Protein 3GPV (pdb70)

InterPro domains:
  IPR000551 MerR-type HTH domain [PF13411] (22-88)
  IPR000551 MerR-type HTH domain [PS50937] (21-90)
  IPR000551 MerR-type HTH domain [SM00422] (22-91)
  IPR009061 Putative DNA-binding domain superfamily [SSF46955] (22-136)
  IPR047057 MerR transcriptional regulator [PTHR30204] (19-134)

Sequence (219 aa):
YYTIGQVAKQHLTISQIRYYDKQGLFPFLQRNEKGDRIFNEEALKYLEILCLKNTGPIQKIKQFIDWSEGDSTILHRLKLKQQEANVLQLIQDTEKNLKKIQQKIAKYYYTIGQVAKQHLTISQIRYYDKQGLFPFLQRNEKGDRIFNEEALKYLEILCLKNTGPIQKIKQFIDWSEGDSTILHRLKLKQQEANVLQLIQDTEKNLKKIQQKIAKYEDE

CATH classification: 1.10.1660.10

Organism: Bacillus thuringiensis subsp. konkukian (strain 97-27) (NCBI:txid281309)

Secondary structure (DSSP, 8-state):
-B-HHHHH-----HHHHHHHHHTT--TT-EE-TT--EEB-HHHHHHH--HHHHTT--HHHHHHHHHH---GGGHHHHHH--HHHHHHHHHHHHHHHHHHHHHHHHHH-/-EEHHHHH-----HHHHHHHHHTT--TT-EE-SSS-EEE-HHHHHHH--HHHHTT--HHHHHHHHHH---GGGHHHHHH--HHHHHHHHHHHHHHHHHHHHHHHHHHHT--

Structure (mmCIF, N/CA/C/O backbone):
data_3GPV
#
_entry.id   3GPV
#
_cell.length_a   38.091
_cell.length_b   39.175
_cell.length_c   52.283
_cell.angle_alpha   85.64
_cell.angle_beta   85.13
_cell.angle_gamma   78.73
#
_symmetry.space_group_name_H-M   'P 1'
#
loop_
_entity.id
_entity.type
_entity.pdbx_description
1 polymer 'Transcriptional regulator, MerR family'
2 water water
#
loop_
_atom_site.group_PDB
_atom_site.id
_atom_site.type_symbol
_atom_site.label_atom_id
_atom_site.label_alt_id
_atom_site.label_comp_id
_atom_site.label_asym_id
_atom_site.label_entity_id
_atom_site.label_seq_id
_atom_site.pdbx_PDB_ins_code
_atom_site.Cartn_x
_atom_site.Cartn_y
_atom_site.Cartn_z
_atom_site.occupancy
_atom_site.B_iso_or_equiv
_atom_site.auth_seq_id
_atom_site.auth_comp_id
_atom_site.auth_asym_id
_atom_site.auth_atom_id
_atom_site.pdbx_PDB_model_num
ATOM 9 N N . TYR A 1 16 ? 21.513 5.712 37.678 1.00 39.46 21 TYR A N 1
ATOM 10 C CA . TYR A 1 16 ? 21.741 5.471 39.087 1.00 43.17 21 TYR A CA 1
ATOM 11 C C . TYR A 1 16 ? 22.062 6.811 39.725 1.00 43.71 21 TYR A C 1
ATOM 12 O O . TYR A 1 16 ? 23.129 7.383 39.490 1.00 43.57 21 TYR A O 1
ATOM 21 N N . TYR A 1 17 ? 21.116 7.309 40.517 1.00 39.28 22 TYR A N 1
ATOM 22 C CA . TYR A 1 17 ? 21.243 8.596 41.188 1.00 35.53 22 TYR A CA 1
ATOM 23 C C . TYR A 1 17 ? 21.977 8.564 42.528 1.00 32.51 22 TYR A C 1
ATOM 24 O O . TYR A 1 17 ? 21.862 7.620 43.310 1.00 27.61 22 TYR A O 1
ATOM 33 N N . THR A 1 18 ? 22.729 9.627 42.773 1.00 31.48 23 THR A N 1
ATOM 34 C CA . THR A 1 18 ? 23.520 9.769 43.985 1.00 32.88 23 THR A CA 1
ATOM 35 C C . THR A 1 18 ? 22.697 10.332 45.142 1.00 33.51 23 THR A C 1
ATOM 36 O O . THR A 1 18 ? 21.613 10.889 44.953 1.00 31.21 23 THR A O 1
ATOM 40 N N . ILE A 1 19 ? 23.227 10.184 46.346 1.00 34.26 24 ILE A N 1
ATOM 41 C CA . ILE A 1 19 ? 22.550 10.695 47.533 1.00 34.24 24 ILE A CA 1
ATOM 42 C C . ILE A 1 19 ? 22.333 12.200 47.392 1.00 34.15 24 ILE A C 1
ATOM 43 O O . ILE A 1 19 ? 21.311 12.731 47.816 1.00 32.97 24 ILE A O 1
ATOM 48 N N . GLY A 1 20 ? 23.291 12.874 46.763 1.00 32.32 25 GLY A N 1
ATOM 49 C CA . GLY A 1 20 ? 23.189 14.309 46.571 1.00 32.72 25 GLY A CA 1
ATOM 50 C C . GLY A 1 20 ? 22.063 14.694 45.629 1.00 32.65 25 GLY A C 1
ATOM 51 O O . GLY A 1 20 ? 21.400 15.702 45.827 1.00 29.31 25 GLY A O 1
ATOM 52 N N . GLN A 1 21 ? 21.846 13.894 44.592 1.00 32.75 26 GLN A N 1
ATOM 53 C CA . GLN A 1 21 ? 20.773 14.178 43.644 1.00 34.27 26 GLN A CA 1
ATOM 54 C C . GLN A 1 21 ? 19.426 13.861 44.286 1.00 34.19 26 GLN A C 1
ATOM 55 O O . GLN A 1 21 ? 18.449 14.596 44.119 1.00 32.17 26 GLN A O 1
ATOM 61 N N . VAL A 1 22 ? 19.385 12.752 45.013 1.00 33.77 27 VAL A N 1
ATOM 62 C CA . VAL A 1 22 ? 18.170 12.343 45.694 1.00 34.40 27 VAL A CA 1
ATOM 63 C C . VAL A 1 22 ? 17.757 13.396 46.713 1.00 35.13 27 VAL A C 1
ATOM 64 O O . VAL A 1 22 ? 16.574 13.715 46.832 1.00 33.68 27 VAL A O 1
ATOM 68 N N . ALA A 1 23 ? 18.742 13.935 47.434 1.00 34.20 28 ALA A N 1
ATOM 69 C CA . ALA A 1 23 ? 18.501 14.961 48.449 1.00 35.64 28 ALA A CA 1
ATOM 70 C C . ALA A 1 23 ? 17.897 16.199 47.801 1.00 35.98 28 ALA A C 1
ATOM 71 O O . ALA A 1 23 ? 16.999 16.825 48.352 1.00 34.00 28 ALA A O 1
ATOM 73 N N . LYS A 1 24 ? 18.396 16.525 46.612 1.00 37.13 29 LYS A N 1
ATOM 74 C CA . LYS A 1 24 ? 17.919 17.685 45.857 1.00 38.82 29 LYS A CA 1
ATOM 75 C C . LYS A 1 24 ? 16.489 17.460 45.439 1.00 35.86 29 LYS A C 1
ATOM 76 O O . LYS A 1 24 ? 15.630 18.336 45.562 1.00 38.20 29 LYS A O 1
ATOM 90 N N . GLN A 1 26 ? 14.259 15.617 46.776 1.00 33.20 31 GLN A N 1
ATOM 91 C CA . GLN A 1 26 ? 13.365 15.615 47.921 1.00 35.27 31 GLN A CA 1
ATOM 92 C C . GLN A 1 26 ? 13.389 16.806 48.828 1.00 37.08 31 GLN A C 1
ATOM 93 O O . GLN A 1 26 ? 12.783 16.782 49.894 1.00 36.51 31 GLN A O 1
ATOM 99 N N . HIS A 1 27 ? 14.117 17.829 48.435 1.00 37.27 32 HIS A N 1
ATOM 100 C CA . HIS A 1 27 ? 14.216 19.001 49.268 1.00 39.47 32 HIS A CA 1
ATOM 101 C C . HIS A 1 27 ? 14.720 18.587 50.654 1.00 37.76 32 HIS A C 1
ATOM 102 O O . HIS A 1 27 ? 14.241 19.089 51.675 1.00 36.11 32 HIS A O 1
ATOM 109 N N . LEU A 1 28 ? 15.666 17.648 50.687 1.00 34.55 33 LEU A N 1
ATOM 110 C CA . LEU A 1 28 ? 16.250 17.184 51.942 1.00 33.23 33 LEU A CA 1
ATOM 111 C C . LEU A 1 28 ? 17.740 17.413 51.844 1.00 30.85 33 LEU A C 1
ATOM 112 O O . LEU A 1 28 ? 18.258 17.639 50.754 1.00 27.24 33 LEU A O 1
ATOM 117 N N . THR A 1 29 ? 18.434 17.359 52.971 1.00 25.86 34 THR A N 1
ATOM 118 C CA . THR A 1 29 ? 19.877 17.558 52.935 1.00 27.68 34 THR A CA 1
ATOM 119 C C . THR A 1 29 ? 20.575 16.212 52.765 1.00 25.95 34 THR A C 1
ATOM 120 O O . THR A 1 29 ? 19.991 15.150 53.032 1.00 22.04 34 THR A O 1
ATOM 124 N N . ILE A 1 30 ? 21.819 16.258 52.301 1.00 26.11 35 ILE A N 1
ATOM 125 C CA . ILE A 1 30 ? 22.618 15.047 52.145 1.00 26.00 35 ILE A CA 1
ATOM 126 C C . ILE A 1 30 ? 22.732 14.390 53.531 1.00 24.42 35 ILE A C 1
ATOM 127 O O . ILE A 1 30 ? 22.715 13.174 53.656 1.00 20.58 35 ILE A O 1
ATOM 132 N N . SER A 1 31 ? 22.849 15.207 54.570 1.00 22.46 36 SER A N 1
ATOM 133 C CA . SER A 1 31 ? 22.944 14.671 55.923 1.00 26.17 36 SER A CA 1
ATOM 134 C C . SER A 1 31 ? 21.723 13.829 56.298 1.00 23.96 36 SER A C 1
ATOM 135 O O . SER A 1 31 ? 21.861 12.765 56.880 1.00 18.13 36 SER A O 1
ATOM 138 N N . GLN A 1 32 ? 20.530 14.307 55.962 1.00 23.01 37 GLN A N 1
ATOM 139 C CA . GLN A 1 32 ? 19.319 13.562 56.293 1.00 25.49 37 GLN A CA 1
ATOM 140 C C . GLN A 1 32 ? 19.279 12.215 55.581 1.00 23.85 37 GLN A C 1
ATOM 141 O O . GLN A 1 32 ? 18.986 11.179 56.186 1.00 17.65 37 GLN A O 1
ATOM 147 N N . ILE A 1 33 ? 19.571 12.219 54.289 1.00 21.47 38 ILE A N 1
ATOM 148 C CA . ILE A 1 33 ? 19.547 10.975 53.537 1.00 22.07 38 ILE A CA 1
ATOM 149 C C . ILE A 1 33 ? 20.576 9.991 54.108 1.00 23.91 38 ILE A C 1
ATOM 150 O O . ILE A 1 33 ? 20.305 8.789 54.257 1.00 21.52 38 ILE A O 1
ATOM 155 N N . ARG A 1 34 ? 21.761 10.502 54.431 1.00 19.78 39 ARG A N 1
ATOM 156 C CA . ARG A 1 34 ? 22.797 9.654 54.994 1.00 21.41 39 ARG A CA 1
ATOM 157 C C . ARG A 1 34 ? 22.370 9.101 56.346 1.00 24.49 39 ARG A C 1
ATOM 158 O O . ARG A 1 34 ? 22.738 7.989 56.709 1.00 20.63 39 ARG A O 1
ATOM 166 N N . TYR A 1 35 ? 21.585 9.875 57.081 1.00 22.10 40 TYR A N 1
ATOM 167 C CA . TYR A 1 35 ? 21.128 9.428 58.384 1.00 26.35 40 TYR A CA 1
ATOM 168 C C . TYR A 1 35 ? 20.160 8.262 58.219 1.00 25.29 40 TYR A C 1
ATOM 169 O O . TYR A 1 35 ? 20.216 7.294 58.963 1.00 24.20 40 TYR A O 1
ATOM 178 N N . TYR A 1 36 ? 19.271 8.361 57.238 1.00 26.34 41 TYR A N 1
ATOM 179 C CA . TYR A 1 36 ? 18.309 7.291 56.969 1.00 28.71 41 TYR A CA 1
ATOM 180 C C . TYR A 1 36 ? 19.080 6.057 56.532 1.00 28.99 41 TYR A C 1
ATOM 181 O O . TYR A 1 36 ? 18.741 4.932 56.897 1.00 25.14 41 TYR A O 1
ATOM 190 N N . ASP A 1 37 ? 20.121 6.276 55.737 1.00 26.41 42 ASP A N 1
ATOM 191 C CA . ASP A 1 37 ? 20.945 5.172 55.275 1.00 29.55 42 ASP A CA 1
ATOM 192 C C . ASP A 1 37 ? 21.524 4.519 56.528 1.00 31.76 42 ASP A C 1
ATOM 193 O O . ASP A 1 37 ? 21.463 3.307 56.697 1.00 30.35 42 ASP A O 1
ATOM 198 N N . LYS A 1 38 ? 22.054 5.352 57.417 1.00 32.96 43 LYS A N 1
ATOM 199 C CA . LYS A 1 38 ? 22.641 4.893 58.670 1.00 36.54 43 LYS A CA 1
ATOM 200 C C . LYS A 1 38 ? 21.636 4.080 59.484 1.00 36.81 43 LYS A C 1
ATOM 201 O O . LYS A 1 38 ? 22.015 3.113 60.143 1.00 37.37 43 LYS A O 1
ATOM 207 N N . GLN A 1 39 ? 20.363 4.471 59.446 1.00 35.43 44 GLN A N 1
ATOM 208 C CA . GLN A 1 39 ? 19.317 3.746 60.182 1.00 37.65 44 GLN A CA 1
ATOM 209 C C . GLN A 1 39 ? 18.978 2.383 59.569 1.00 36.64 44 GLN A C 1
ATOM 210 O O . GLN A 1 39 ? 18.192 1.618 60.129 1.00 37.76 44 GLN A O 1
ATOM 216 N N . GLY A 1 40 ? 19.548 2.086 58.410 1.00 35.49 45 GLY A N 1
ATOM 217 C CA . GLY A 1 40 ? 19.294 0.799 57.789 1.00 35.16 45 GLY A CA 1
ATOM 218 C C . GLY A 1 40 ? 18.052 0.768 56.924 1.00 35.90 45 GLY A C 1
ATOM 219 O O . GLY A 1 40 ? 17.519 -0.301 56.618 1.00 34.58 45 GLY A O 1
ATOM 220 N N . LEU A 1 41 ? 17.597 1.943 56.507 1.00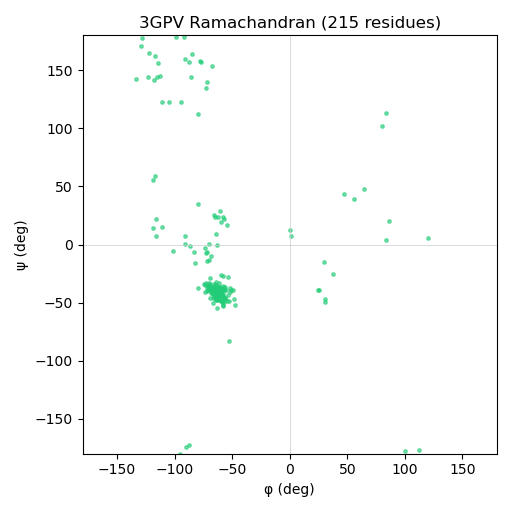 33.83 46 LEU A N 1
ATOM 221 C CA . LEU A 1 41 ? 16.410 2.033 55.679 1.00 32.28 46 LEU A CA 1
ATOM 222 C C . LEU A 1 41 ? 16.663 1.782 54.211 1.00 31.45 46 LEU A C 1
ATOM 223 O O . LEU A 1 41 ? 15.721 1.552 53.467 1.00 29.85 46 LEU A O 1
ATOM 228 N N . PHE A 1 42 ? 17.920 1.832 53.776 1.00 29.36 47 PHE A N 1
ATOM 229 C CA . PHE A 1 42 ? 18.209 1.601 52.362 1.00 30.98 47 PHE A CA 1
ATOM 230 C C . PHE A 1 42 ? 19.081 0.370 52.076 1.00 33.55 47 PHE A C 1
ATOM 231 O O . PHE A 1 42 ? 20.149 0.485 51.469 1.00 30.44 47 PHE A O 1
ATOM 239 N N . PRO A 1 43 ? 18.623 -0.827 52.482 1.00 34.07 48 PRO A N 1
ATOM 240 C CA . PRO A 1 43 ? 19.423 -2.027 52.227 1.00 36.19 48 PRO A CA 1
ATOM 241 C C . PRO A 1 43 ? 19.492 -2.377 50.746 1.00 36.13 48 PRO A C 1
ATOM 242 O O . PRO A 1 43 ? 20.271 -3.223 50.342 1.00 37.02 48 PRO A O 1
ATOM 246 N N . PHE A 1 44 ? 18.688 -1.701 49.941 1.00 37.06 49 PHE A N 1
ATOM 247 C CA . PHE A 1 44 ? 18.636 -1.960 48.504 1.00 37.86 49 PHE A CA 1
ATOM 248 C C . PHE A 1 44 ? 19.587 -1.110 47.649 1.00 39.25 49 PHE A C 1
ATOM 249 O O . PHE A 1 44 ? 19.596 -1.221 46.414 1.00 37.69 49 PHE A O 1
ATOM 257 N N . LEU A 1 45 ? 20.366 -0.246 48.291 1.00 37.29 50 LEU A N 1
ATOM 258 C CA . LEU A 1 45 ? 21.304 0.578 47.543 1.00 38.10 50 LEU A CA 1
ATOM 259 C C . LEU A 1 45 ? 22.374 -0.311 46.951 1.00 37.52 50 LEU A C 1
ATOM 260 O O . LEU A 1 45 ? 22.654 -1.390 47.457 1.00 35.87 50 LEU A O 1
ATOM 265 N N . GLN A 1 46 ? 22.953 0.146 45.855 1.00 38.06 51 GLN A N 1
ATOM 266 C CA . GLN A 1 46 ? 24.025 -0.579 45.211 1.00 40.25 51 GLN A CA 1
ATOM 267 C C . GLN A 1 46 ? 25.146 0.429 45.039 1.00 38.83 51 GLN A C 1
ATOM 268 O O . GLN A 1 46 ? 24.995 1.583 45.427 1.00 36.77 51 GLN A O 1
ATOM 274 N N . ARG A 1 47 ? 26.277 -0.003 44.499 1.00 36.82 52 ARG A N 1
ATOM 275 C CA . ARG A 1 47 ? 27.388 0.909 44.282 1.00 37.43 52 ARG A CA 1
ATOM 276 C C . ARG A 1 47 ? 27.635 1.042 42.793 1.00 36.74 52 ARG A C 1
ATOM 277 O O . ARG A 1 47 ? 27.459 0.081 42.050 1.00 36.44 52 ARG A O 1
ATOM 285 N N . ASN A 1 48 ? 28.008 2.236 42.349 1.00 35.87 53 ASN A N 1
ATOM 286 C CA . ASN A 1 48 ? 28.312 2.404 40.941 1.00 36.64 53 ASN A CA 1
ATOM 287 C C . ASN A 1 48 ? 29.784 2.060 40.778 1.00 37.95 53 ASN A C 1
ATOM 288 O O . ASN A 1 48 ? 30.415 1.576 41.718 1.00 35.07 53 ASN A O 1
ATOM 293 N N . GLU A 1 49 ? 30.329 2.295 39.592 1.00 39.28 54 GLU A N 1
ATOM 294 C CA . GLU A 1 49 ? 31.724 1.977 39.341 1.00 41.20 54 GLU A CA 1
ATOM 295 C C . GLU A 1 49 ? 32.668 2.723 40.273 1.00 40.48 54 GLU A C 1
ATOM 296 O O . GLU A 1 49 ? 33.769 2.249 40.537 1.00 40.92 54 GLU A O 1
ATOM 302 N N . LYS A 1 50 ? 32.248 3.885 40.769 1.00 38.95 55 LYS A N 1
ATOM 303 C CA . LYS A 1 50 ? 33.095 4.660 41.675 1.00 38.19 55 LYS A CA 1
ATOM 304 C C . LYS A 1 50 ? 32.927 4.240 43.138 1.00 34.87 55 LYS A C 1
ATOM 305 O O . LYS A 1 50 ? 33.590 4.785 44.015 1.00 33.96 55 LYS A O 1
ATOM 311 N N . GLY A 1 51 ? 32.049 3.272 43.392 1.00 29.77 56 GLY A N 1
ATOM 312 C CA . GLY A 1 51 ? 31.828 2.811 44.751 1.00 28.83 56 GLY A CA 1
ATOM 313 C C . GLY A 1 51 ? 30.835 3.672 45.510 1.00 27.37 56 GLY A C 1
ATOM 314 O O . GLY A 1 51 ? 30.593 3.469 46.699 1.00 24.54 56 GLY A O 1
ATOM 315 N N . ASP A 1 52 ? 30.269 4.651 44.823 1.00 24.67 57 ASP A N 1
ATOM 316 C CA . ASP A 1 52 ? 29.287 5.540 45.422 1.00 30.00 57 ASP A CA 1
ATOM 317 C C . ASP A 1 52 ? 27.957 4.783 45.637 1.00 30.47 57 ASP A C 1
ATOM 318 O O . ASP A 1 52 ? 27.544 3.980 44.801 1.00 28.97 57 ASP A O 1
ATOM 323 N N . ARG A 1 53 ? 27.295 5.028 46.764 1.00 30.61 58 ARG A N 1
ATOM 324 C CA . ARG A 1 53 ? 26.036 4.332 47.069 1.00 31.95 58 ARG A CA 1
ATOM 325 C C . ARG A 1 53 ? 24.935 5.037 46.287 1.00 32.45 58 ARG A C 1
ATOM 326 O O . ARG A 1 53 ? 24.598 6.183 46.578 1.00 29.85 58 ARG A O 1
ATOM 334 N N . ILE A 1 54 ? 24.375 4.340 45.300 1.00 32.46 59 ILE A N 1
ATOM 335 C CA . ILE A 1 54 ? 23.379 4.916 44.393 1.00 33.28 59 ILE A CA 1
ATOM 336 C C . ILE A 1 54 ? 21.974 4.318 44.383 1.00 31.78 59 ILE A C 1
ATOM 337 O O . ILE A 1 54 ? 21.757 3.190 44.819 1.00 30.73 59 ILE A O 1
ATOM 342 N N . PHE A 1 55 ? 21.034 5.093 43.843 1.00 30.35 60 PHE A N 1
ATOM 343 C CA . PHE A 1 55 ? 19.625 4.699 43.751 1.00 31.05 60 PHE A CA 1
ATOM 344 C C . PHE A 1 55 ? 19.217 4.436 42.302 1.00 31.64 60 PHE A C 1
ATOM 345 O O . PHE A 1 55 ? 19.350 5.320 41.455 1.00 26.73 60 PHE A O 1
ATOM 353 N N . ASN A 1 56 ? 18.728 3.238 42.003 1.00 31.83 61 ASN A N 1
ATOM 354 C CA . ASN A 1 56 ? 18.259 2.987 40.650 1.00 37.17 61 ASN A CA 1
ATOM 355 C C . ASN A 1 56 ? 16.764 3.337 40.681 1.00 38.50 61 ASN A C 1
ATOM 356 O O . ASN A 1 56 ? 16.247 3.713 41.733 1.00 37.42 61 ASN A O 1
ATOM 361 N N . GLU A 1 57 ? 16.073 3.233 39.553 1.00 39.78 62 GLU A N 1
ATOM 362 C CA . GLU A 1 57 ? 14.655 3.588 39.515 1.00 42.81 62 GLU A CA 1
ATOM 363 C C . GLU A 1 57 ? 13.846 2.959 40.646 1.00 41.47 62 GLU A C 1
ATOM 364 O O . GLU A 1 57 ? 13.062 3.639 41.303 1.00 40.84 62 GLU A O 1
ATOM 370 N N . GLU A 1 58 ? 14.039 1.665 40.867 1.00 40.46 63 GLU A N 1
ATOM 371 C CA . GLU A 1 58 ? 13.324 0.947 41.910 1.00 41.23 63 GLU A CA 1
ATOM 372 C C . GLU A 1 58 ? 13.651 1.509 43.295 1.00 39.24 63 GLU A C 1
ATOM 373 O O . GLU A 1 58 ? 12.768 1.665 44.140 1.00 37.03 63 GLU A O 1
ATOM 379 N N . ALA A 1 59 ? 14.927 1.817 43.511 1.00 36.02 64 ALA A N 1
ATOM 380 C CA . ALA A 1 59 ? 15.397 2.364 44.779 1.00 34.16 64 ALA A CA 1
ATOM 381 C C . ALA A 1 59 ? 14.666 3.667 45.118 1.00 33.41 64 ALA A C 1
ATOM 382 O O . ALA A 1 59 ? 14.265 3.900 46.262 1.00 30.96 64 ALA A O 1
ATOM 384 N N . LEU A 1 60 ? 14.495 4.511 44.112 1.00 32.27 65 LEU A N 1
ATOM 385 C CA . LEU A 1 60 ? 13.823 5.780 44.304 1.00 33.91 65 LEU A CA 1
ATOM 386 C 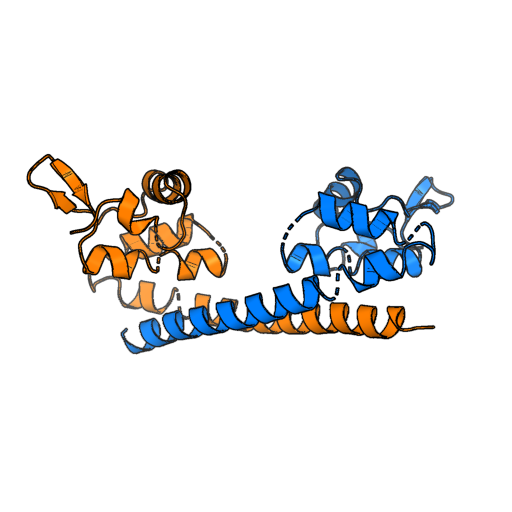C . LEU A 1 60 ? 12.372 5.565 44.707 1.00 33.13 65 LEU A C 1
ATOM 387 O O . LEU A 1 60 ? 11.840 6.290 45.538 1.00 32.80 65 LEU A O 1
ATOM 392 N N . LYS A 1 61 ? 11.732 4.564 44.120 1.00 34.75 66 LYS A N 1
ATOM 393 C CA . LYS A 1 61 ? 10.338 4.278 44.453 1.00 36.47 66 LYS A CA 1
ATOM 394 C C . LYS A 1 61 ? 10.264 3.844 45.908 1.00 34.82 66 LYS A C 1
ATOM 395 O O . LYS A 1 61 ? 9.362 4.246 46.644 1.00 32.43 66 LYS A O 1
ATOM 401 N N . TYR A 1 62 ? 11.228 3.035 46.335 1.00 33.37 67 TYR A N 1
ATOM 402 C CA . TYR A 1 62 ? 11.271 2.604 47.729 1.00 32.64 67 TYR A CA 1
ATOM 403 C C . TYR A 1 62 ? 11.508 3.832 48.610 1.00 31.37 67 TYR A C 1
ATOM 404 O O . TYR A 1 62 ? 10.980 3.935 49.718 1.00 27.03 67 TYR A O 1
ATOM 413 N N . LEU A 1 63 ? 12.316 4.766 48.116 1.00 27.55 68 LEU A N 1
ATOM 414 C CA . LEU A 1 63 ? 12.595 5.978 48.873 1.00 28.01 68 LEU A CA 1
ATOM 415 C C . LEU A 1 63 ? 11.332 6.807 49.090 1.00 28.06 68 LEU A C 1
ATOM 416 O O . LEU A 1 63 ? 11.099 7.322 50.180 1.00 25.24 68 LEU A O 1
ATOM 421 N N . GLU A 1 64 ? 10.547 6.956 48.029 1.00 28.99 69 GLU A N 1
ATOM 422 C CA . GLU A 1 64 ? 9.288 7.694 48.079 1.00 30.84 69 GLU A CA 1
ATOM 423 C C . GLU A 1 64 ? 8.392 7.138 49.185 1.00 28.13 69 GLU A C 1
ATOM 424 O O . GLU A 1 64 ? 7.834 7.878 49.981 1.00 23.17 69 GLU A O 1
ATOM 438 N N . ILE A 1 66 ? 9.293 5.217 51.726 1.00 24.85 71 ILE A N 1
ATOM 439 C CA . ILE A 1 66 ? 9.934 5.327 53.025 1.00 26.10 71 ILE A CA 1
ATOM 440 C C . ILE A 1 66 ? 9.629 6.686 53.622 1.00 27.04 71 ILE A C 1
ATOM 441 O O . ILE A 1 66 ? 9.199 6.782 54.765 1.00 23.84 71 ILE A O 1
ATOM 446 N N . LEU A 1 67 ? 9.777 7.733 52.816 1.00 23.67 72 LEU A N 1
ATOM 447 C CA . LEU A 1 67 ? 9.502 9.072 53.299 1.00 26.12 72 LEU A CA 1
ATOM 448 C C . LEU A 1 67 ? 8.010 9.218 53.603 1.00 26.74 72 LEU A C 1
ATOM 449 O O . LEU A 1 67 ? 7.618 9.839 54.590 1.00 23.81 72 LEU A O 1
ATOM 454 N N . CYS A 1 68 ? 7.187 8.632 52.749 1.00 25.60 73 CYS A N 1
ATOM 455 C CA . CYS A 1 68 ? 5.748 8.691 52.940 1.00 29.86 73 CYS A CA 1
ATOM 456 C C . CYS A 1 68 ? 5.365 8.099 54.305 1.00 29.78 73 CYS A C 1
ATOM 457 O O . CYS A 1 68 ? 4.650 8.712 55.105 1.00 28.97 73 CYS A O 1
ATOM 460 N N . LEU A 1 69 ? 5.845 6.895 54.561 1.00 26.90 74 LEU A N 1
ATOM 461 C CA . LEU A 1 69 ? 5.536 6.233 55.809 1.00 29.31 74 LEU A CA 1
ATOM 462 C C . LEU A 1 69 ? 6.142 6.985 56.981 1.00 29.88 74 LEU A C 1
ATOM 463 O O . LEU A 1 69 ? 5.528 7.088 58.045 1.00 27.29 74 LEU A O 1
ATOM 468 N N . LYS A 1 70 ? 7.344 7.511 56.797 1.00 29.73 75 LYS A N 1
ATOM 469 C CA . LYS A 1 70 ? 7.977 8.248 57.871 1.00 34.19 75 LYS A CA 1
ATOM 470 C C . LYS A 1 70 ? 7.158 9.508 58.166 1.00 32.80 75 LYS A C 1
ATOM 471 O O . LYS A 1 70 ? 6.877 9.827 59.322 1.00 28.84 75 LYS A O 1
ATOM 477 N N . ASN A 1 71 ? 6.743 10.193 57.106 1.00 30.27 76 ASN A N 1
ATOM 478 C CA . ASN A 1 71 ? 5.976 11.418 57.246 1.00 32.92 76 ASN A CA 1
ATOM 479 C C . ASN A 1 71 ? 4.529 11.206 57.683 1.00 34.05 76 ASN A C 1
ATOM 480 O O . ASN A 1 71 ? 3.794 12.174 57.888 1.00 34.15 76 ASN A O 1
ATOM 485 N N . THR A 1 72 ? 4.118 9.949 57.817 1.00 30.79 77 THR A N 1
ATOM 486 C CA . THR A 1 72 ? 2.770 9.659 58.268 1.00 33.62 77 THR A CA 1
ATOM 487 C C . THR A 1 72 ? 2.817 8.932 59.605 1.00 33.55 77 THR A C 1
ATOM 488 O O . THR A 1 72 ? 1.881 8.234 59.973 1.00 32.22 77 THR A O 1
ATOM 492 N N . GLY A 1 73 ? 3.935 9.092 60.309 1.00 33.37 78 GLY A N 1
ATOM 493 C CA . GLY A 1 73 ? 4.092 8.512 61.635 1.00 32.59 78 GLY A CA 1
ATOM 494 C C . GLY A 1 73 ? 4.446 7.056 61.860 1.00 31.23 78 GLY A C 1
ATOM 495 O O . GLY A 1 73 ? 4.382 6.595 62.993 1.00 33.46 78 GLY A O 1
ATOM 504 N N . PRO A 1 75 ? 6.745 3.979 62.682 1.00 36.40 80 PRO A N 1
ATOM 505 C CA . PRO A 1 75 ? 8.038 3.837 63.365 1.00 41.01 80 PRO A CA 1
ATOM 506 C C . PRO A 1 75 ? 9.076 3.270 62.397 1.00 43.30 80 PRO A C 1
ATOM 507 O O . PRO A 1 75 ? 8.765 2.398 61.584 1.00 43.24 80 PRO A O 1
ATOM 511 N N . ILE A 1 76 ? 10.303 3.772 62.491 1.00 45.28 81 ILE A N 1
ATOM 512 C CA . ILE A 1 76 ? 11.399 3.331 61.633 1.00 47.97 81 ILE A CA 1
ATOM 513 C C . ILE A 1 76 ? 11.482 1.810 61.549 1.00 47.79 81 ILE A C 1
ATOM 514 O O . ILE A 1 76 ? 11.510 1.235 60.462 1.00 45.83 81 ILE A O 1
ATOM 519 N N . GLN A 1 77 ? 11.517 1.160 62.704 1.00 48.62 82 GLN A N 1
ATOM 520 C CA . GLN A 1 77 ? 11.605 -0.295 62.750 1.00 49.71 82 GLN A CA 1
ATOM 521 C C . GLN A 1 77 ? 10.537 -0.942 61.871 1.00 48.14 82 GLN A C 1
ATOM 522 O O . GLN A 1 77 ? 10.791 -1.942 61.198 1.00 48.12 82 GLN A O 1
ATOM 528 N N . LYS A 1 78 ? 9.338 -0.367 61.882 1.00 46.04 83 LYS A N 1
ATOM 529 C CA . LYS A 1 78 ? 8.226 -0.888 61.093 1.00 43.74 83 LYS A CA 1
ATOM 530 C C . LYS A 1 78 ? 8.478 -0.650 59.595 1.00 40.02 83 LYS A C 1
ATOM 531 O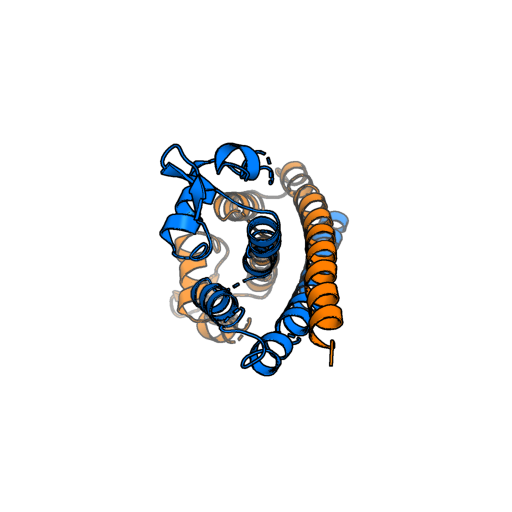 O . LYS A 1 78 ? 8.168 -1.487 58.751 1.00 35.28 83 LYS A O 1
ATOM 537 N N . ILE A 1 79 ? 9.049 0.500 59.264 1.00 37.39 84 ILE A N 1
ATOM 538 C CA . ILE A 1 79 ? 9.347 0.783 57.873 1.00 36.40 84 ILE A CA 1
ATOM 539 C C . ILE A 1 79 ? 10.393 -0.223 57.374 1.00 36.14 84 ILE A C 1
ATOM 540 O O . ILE A 1 79 ? 10.251 -0.802 56.301 1.00 32.80 84 ILE A O 1
ATOM 545 N N . LYS A 1 80 ? 11.441 -0.435 58.164 1.00 38.17 85 LYS A N 1
ATOM 546 C CA . LYS A 1 80 ? 12.496 -1.380 57.793 1.00 40.04 85 LYS A CA 1
ATOM 547 C C . LYS A 1 80 ? 11.907 -2.763 57.563 1.00 39.04 85 LYS A C 1
ATOM 548 O O . LYS A 1 80 ? 12.313 -3.468 56.649 1.00 39.54 85 LYS A O 1
ATOM 554 N N . GLN A 1 81 ? 10.950 -3.139 58.403 1.00 38.99 86 GLN A N 1
ATOM 555 C CA . GLN A 1 81 ? 10.270 -4.423 58.290 1.00 40.96 86 GLN A CA 1
ATOM 556 C C . GLN A 1 81 ? 9.560 -4.480 56.937 1.00 38.80 86 GLN A C 1
ATOM 557 O O . GLN A 1 81 ? 9.599 -5.500 56.242 1.00 37.28 86 GLN A O 1
ATOM 563 N N . PHE A 1 82 ? 8.928 -3.369 56.560 1.00 35.25 87 PHE A N 1
ATOM 564 C CA . PHE A 1 82 ? 8.231 -3.275 55.277 1.00 33.30 87 PHE A CA 1
ATOM 565 C C . PHE A 1 82 ? 9.232 -3.425 54.128 1.00 32.49 87 PHE A C 1
ATOM 566 O O . PHE A 1 82 ? 8.977 -4.113 53.147 1.00 27.58 87 PHE A O 1
ATOM 574 N N . ILE A 1 83 ? 10.373 -2.762 54.254 1.00 33.09 88 ILE A N 1
ATOM 575 C CA . ILE A 1 83 ? 11.392 -2.842 53.224 1.00 38.15 88 ILE A CA 1
ATOM 576 C C . ILE A 1 83 ? 11.913 -4.274 53.104 1.00 38.39 88 ILE A C 1
ATOM 577 O O . ILE A 1 83 ? 12.110 -4.774 51.996 1.00 37.38 88 ILE A O 1
ATOM 582 N N . ASP A 1 84 ? 12.124 -4.932 54.241 1.00 38.45 89 ASP A N 1
ATOM 583 C CA . ASP A 1 84 ? 12.596 -6.312 54.229 1.00 42.26 89 ASP A CA 1
ATOM 584 C C . ASP A 1 84 ? 11.622 -7.202 53.471 1.00 42.21 89 ASP A C 1
ATOM 585 O O . ASP A 1 84 ? 12.021 -7.979 52.611 1.00 42.26 89 ASP A O 1
ATOM 590 N N . TRP A 1 85 ? 10.337 -7.089 53.788 1.00 41.49 90 TRP A N 1
ATOM 591 C CA . TRP A 1 85 ? 9.335 -7.907 53.109 1.00 41.52 90 TRP A CA 1
ATOM 592 C C . TRP A 1 85 ? 9.323 -7.658 51.607 1.00 41.34 90 TRP A C 1
ATOM 593 O O . TRP A 1 85 ? 9.188 -8.589 50.816 1.00 41.55 90 TRP A O 1
ATOM 604 N N . SER A 1 86 ? 9.454 -6.398 51.212 1.00 39.42 91 SER A N 1
ATOM 605 C CA . SER A 1 86 ? 9.439 -6.064 49.798 1.00 38.71 91 SER A CA 1
ATOM 606 C C . SER A 1 86 ? 10.517 -6.770 48.998 1.00 35.82 91 SER A C 1
ATOM 607 O O . SER A 1 86 ? 10.296 -7.159 47.860 1.00 37.66 91 SER A O 1
ATOM 618 N N . GLU A 1 88 ? 11.908 -9.559 49.935 1.00 41.97 93 GLU A N 1
ATOM 619 C CA . GLU A 1 88 ? 11.770 -10.997 50.109 1.00 48.30 93 GLU A CA 1
ATOM 620 C C . GLU A 1 88 ? 10.943 -11.562 48.966 1.00 51.46 93 GLU A C 1
ATOM 621 O O . GLU A 1 88 ? 11.069 -12.738 48.621 1.00 52.41 93 GLU A O 1
ATOM 627 N N . GLY A 1 89 ? 10.107 -10.719 48.371 1.00 51.24 94 GLY A N 1
ATOM 628 C CA . GLY A 1 89 ? 9.297 -11.175 47.258 1.00 52.44 94 GLY A CA 1
ATOM 629 C C . GLY A 1 89 ? 7.809 -11.253 47.536 1.00 51.87 94 GLY A C 1
ATOM 630 O O . GLY A 1 89 ? 7.355 -10.908 48.623 1.00 51.09 94 GLY A O 1
ATOM 631 N N . ASP A 1 90 ? 7.048 -11.727 46.553 1.00 52.12 95 ASP A N 1
ATOM 632 C CA . ASP A 1 90 ? 5.600 -11.818 46.692 1.00 53.41 95 ASP A CA 1
ATOM 633 C C . ASP A 1 90 ? 5.158 -12.763 47.803 1.00 52.07 95 ASP A C 1
ATOM 634 O O . ASP A 1 90 ? 3.966 -12.932 48.051 1.00 52.05 95 ASP A O 1
ATOM 639 N N . SER A 1 91 ? 6.119 -13.372 48.480 1.00 50.02 96 SER A N 1
ATOM 640 C CA . SER A 1 91 ? 5.802 -14.286 49.568 1.00 49.07 96 SER A CA 1
ATOM 641 C C . SER A 1 91 ? 5.285 -13.490 50.755 1.00 46.84 96 SER A C 1
ATOM 642 O O . SER A 1 91 ? 4.712 -14.039 51.690 1.00 44.66 96 SER A O 1
ATOM 645 N N . THR A 1 92 ? 5.500 -12.182 50.708 1.00 44.98 97 THR A N 1
ATOM 646 C CA . THR A 1 92 ? 5.076 -11.296 51.782 1.00 43.37 97 THR A CA 1
ATOM 647 C C . THR A 1 92 ? 4.020 -10.308 51.295 1.00 41.96 97 THR A C 1
ATOM 648 O O . THR A 1 92 ? 3.635 -9.397 52.016 1.00 40.74 97 THR A O 1
ATOM 652 N N . ILE A 1 93 ? 3.554 -10.497 50.070 1.00 40.20 98 ILE A N 1
ATOM 653 C CA . ILE A 1 93 ? 2.553 -9.612 49.499 1.00 40.68 98 ILE A CA 1
ATOM 654 C C . ILE A 1 93 ? 1.357 -9.375 50.441 1.00 39.85 98 ILE A C 1
ATOM 655 O O . ILE A 1 93 ? 0.851 -8.260 50.534 1.00 37.20 98 ILE A O 1
ATOM 660 N N . LEU A 1 94 ? 0.907 -10.414 51.144 1.00 38.40 99 LEU A N 1
ATOM 661 C CA . LEU A 1 94 ? -0.220 -10.270 52.068 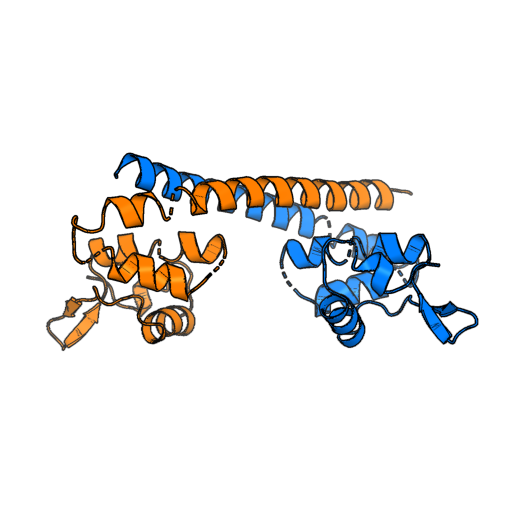1.00 38.44 99 LEU A CA 1
ATOM 662 C C . LEU A 1 94 ? 0.172 -9.450 53.292 1.00 37.61 99 LEU A C 1
ATOM 663 O O . LEU A 1 94 ? -0.616 -8.651 53.800 1.00 33.91 99 LEU A O 1
ATOM 668 N N . HIS A 1 95 ? 1.395 -9.649 53.766 1.00 37.02 100 HIS A N 1
ATOM 669 C CA . HIS A 1 95 ? 1.886 -8.903 54.920 1.00 39.53 100 HIS A CA 1
ATOM 670 C C . HIS A 1 95 ? 1.953 -7.411 54.589 1.00 36.90 100 HIS A C 1
ATOM 671 O O . HIS A 1 95 ? 1.599 -6.554 55.398 1.00 33.79 100 HIS A O 1
ATOM 678 N N . ARG A 1 96 ? 2.442 -7.117 53.396 1.00 34.64 101 ARG A N 1
ATOM 679 C CA . ARG A 1 96 ? 2.587 -5.741 52.963 1.00 34.03 101 ARG A CA 1
ATOM 680 C C . ARG A 1 96 ? 1.237 -5.067 52.725 1.00 33.12 101 ARG A C 1
ATOM 681 O O . ARG A 1 96 ? 1.017 -3.953 53.180 1.00 29.69 101 ARG A O 1
ATOM 689 N N . LEU A 1 97 ? 0.334 -5.749 52.030 1.00 33.37 102 LEU A N 1
ATOM 690 C CA . LEU A 1 97 ? -1.006 -5.212 51.771 1.00 35.00 102 LEU A CA 1
ATOM 691 C C . LEU A 1 97 ? -1.649 -4.839 53.103 1.00 36.03 102 LEU A C 1
ATOM 692 O O . LEU A 1 97 ? -2.187 -3.745 53.264 1.00 36.24 102 LEU A O 1
ATOM 697 N N . LYS A 1 98 ? -1.587 -5.770 54.052 1.00 36.44 103 LYS A N 1
ATOM 698 C CA . LYS A 1 98 ? -2.120 -5.570 55.393 1.00 36.53 103 LYS A CA 1
ATOM 699 C C . LYS A 1 98 ? -1.551 -4.281 55.990 1.00 35.66 103 LYS A C 1
ATOM 700 O O . LYS A 1 98 ? -2.287 -3.435 56.516 1.00 31.46 103 LYS A O 1
ATOM 706 N N . LEU A 1 99 ? -0.234 -4.142 55.889 1.00 32.07 104 LEU A N 1
ATOM 707 C CA . LEU A 1 99 ? 0.478 -2.981 56.410 1.00 31.97 104 LEU A CA 1
ATOM 708 C C . LEU A 1 99 ? -0.002 -1.670 55.778 1.00 27.91 104 LEU A C 1
ATOM 709 O O . LEU A 1 99 ? -0.231 -0.678 56.465 1.00 25.78 104 LEU A O 1
ATOM 722 N N . LYS A 1 101 ? -2.873 -1.160 54.192 1.00 25.58 106 LYS A N 1
ATOM 723 C CA . LYS A 1 101 ? -4.269 -0.931 54.527 1.00 28.15 106 LYS A CA 1
ATOM 724 C C . LYS A 1 101 ? -4.317 -0.338 55.919 1.00 29.19 106 LYS A C 1
ATOM 725 O O . LYS A 1 101 ? -5.082 0.578 56.176 1.00 26.19 106 LYS A O 1
ATOM 731 N N . GLN A 1 102 ? -3.458 -0.826 56.803 1.00 27.41 107 GLN A N 1
ATOM 732 C CA . GLN A 1 102 ? -3.421 -0.313 58.168 1.00 31.43 107 GLN A CA 1
ATOM 733 C C . GLN A 1 102 ? -2.945 1.141 58.181 1.00 29.81 107 GLN A C 1
ATOM 734 O O . GLN A 1 102 ? -3.431 1.967 58.972 1.00 27.07 107 GLN A O 1
ATOM 740 N N . GLN A 1 103 ? -1.997 1.456 57.309 1.00 25.13 108 GLN A N 1
ATOM 741 C CA . GLN A 1 103 ? -1.495 2.825 57.250 1.00 26.98 108 GLN A CA 1
ATOM 742 C C . GLN A 1 103 ? -2.528 3.767 56.623 1.00 25.88 108 GLN A C 1
ATOM 743 O O . GLN A 1 103 ? -2.605 4.936 56.989 1.00 25.88 108 GLN A O 1
ATOM 749 N N . GLU A 1 104 ? -3.313 3.262 55.676 1.00 22.59 109 GLU A N 1
ATOM 750 C CA . GLU A 1 104 ? -4.357 4.075 55.053 1.00 23.71 109 GLU A CA 1
ATOM 751 C C . GLU A 1 104 ? -5.343 4.428 56.180 1.00 22.60 109 GLU A C 1
ATOM 752 O O . GLU A 1 104 ? -5.765 5.584 56.363 1.00 15.24 109 GLU A O 1
ATOM 758 N N . ALA A 1 105 ? -5.719 3.411 56.944 1.00 19.36 110 ALA A N 1
ATOM 759 C CA . ALA A 1 105 ? -6.630 3.651 58.053 1.00 21.19 110 ALA A CA 1
ATOM 760 C C . ALA A 1 105 ? -6.013 4.693 59.003 1.00 18.53 110 ALA A C 1
ATOM 761 O O . ALA A 1 105 ? -6.690 5.639 59.430 1.00 11.88 110 ALA A O 1
ATOM 763 N N . ASN A 1 106 ? -4.726 4.536 59.309 1.00 16.76 111 ASN A N 1
ATOM 764 C CA . ASN A 1 106 ? -4.029 5.466 60.193 1.00 21.15 111 ASN A CA 1
ATOM 765 C C . ASN A 1 106 ? -3.977 6.878 59.610 1.00 19.49 111 ASN A C 1
ATOM 766 O O . ASN A 1 106 ? -4.117 7.864 60.327 1.00 11.39 111 ASN A O 1
ATOM 771 N N . VAL A 1 107 ? -3.773 6.976 58.308 1.00 15.13 112 VAL A N 1
ATOM 772 C CA . VAL A 1 107 ? -3.656 8.292 57.715 1.00 19.83 112 VAL A CA 1
ATOM 773 C C . VAL A 1 107 ? -5.020 8.988 57.634 1.00 19.76 112 VAL A C 1
ATOM 774 O O . VAL A 1 107 ? -5.114 10.194 57.806 1.00 14.83 112 VAL A O 1
ATOM 778 N N . LEU A 1 108 ? -6.077 8.218 57.399 1.00 16.13 113 LEU A N 1
ATOM 779 C CA . LEU A 1 108 ? -7.404 8.796 57.360 1.00 22.19 113 LEU A CA 1
ATOM 780 C C . LEU A 1 108 ? -7.699 9.378 58.758 1.00 21.78 113 LEU A C 1
ATOM 781 O O . LEU A 1 108 ? -8.277 10.449 58.889 1.00 18.51 113 LEU A O 1
ATOM 786 N N . GLN A 1 109 ? -7.277 8.676 59.804 1.00 24.86 114 GLN A N 1
ATOM 787 C CA . GLN A 1 109 ? -7.477 9.168 61.173 1.00 26.42 114 GLN A CA 1
ATOM 788 C C . GLN A 1 109 ? -6.650 10.462 61.408 1.00 26.23 114 GLN A C 1
ATOM 789 O O . GLN A 1 109 ? -7.106 11.404 62.068 1.00 22.48 114 GLN A O 1
ATOM 795 N N . LEU A 1 110 ? -5.437 10.498 60.876 1.00 24.81 115 LEU A N 1
ATOM 796 C CA . LEU A 1 110 ? -4.584 11.677 61.012 1.00 26.34 115 LEU A CA 1
ATOM 797 C C . LEU A 1 110 ? -5.299 12.884 60.416 1.00 25.06 115 LEU A C 1
ATOM 798 O O . LEU A 1 110 ? -5.380 13.940 61.037 1.00 21.36 115 LEU A O 1
ATOM 803 N N . ILE A 1 111 ? -5.811 12.714 59.200 1.00 21.73 116 ILE A N 1
ATOM 804 C CA . ILE A 1 111 ? -6.522 13.778 58.501 1.00 22.75 116 ILE A CA 1
ATOM 805 C C . ILE A 1 111 ? -7.715 14.213 59.357 1.00 22.46 116 ILE A C 1
ATOM 806 O O . ILE A 1 111 ? -7.940 15.397 59.594 1.00 16.34 116 ILE A O 1
ATOM 811 N N . GLN A 1 112 ? -8.492 13.240 59.807 1.00 20.54 117 GLN A N 1
ATOM 812 C CA . GLN A 1 112 ? -9.648 13.553 60.635 1.00 24.37 117 GLN A CA 1
ATOM 813 C C . GLN A 1 112 ? -9.246 14.365 61.871 1.00 23.32 117 GLN A C 1
ATOM 814 O O . GLN A 1 112 ? -9.872 15.376 62.199 1.00 21.89 117 GLN A O 1
ATOM 820 N N . ASP A 1 113 ? -8.198 13.919 62.550 1.00 20.99 118 ASP A N 1
ATOM 821 C CA . ASP A 1 113 ? -7.753 14.592 63.756 1.00 24.55 118 ASP A CA 1
ATOM 822 C C . ASP A 1 113 ? -7.145 15.948 63.448 1.00 24.29 118 ASP A C 1
ATOM 823 O O . ASP A 1 113 ? -7.317 16.905 64.203 1.00 20.16 118 ASP A O 1
ATOM 828 N N . THR A 1 114 ? -6.445 16.041 62.327 1.00 21.51 119 THR A N 1
ATOM 829 C CA . THR A 1 114 ? -5.835 17.318 61.980 1.00 22.74 119 THR A CA 1
ATOM 830 C C . THR A 1 114 ? -6.920 18.325 61.619 1.00 21.69 119 THR A C 1
ATOM 831 O O . THR A 1 114 ? -6.789 19.506 61.912 1.00 19.16 119 THR A O 1
ATOM 835 N N . GLU A 1 115 ? -8.003 17.859 61.003 1.00 21.77 120 GLU A N 1
ATOM 836 C CA . GLU A 1 115 ? -9.106 18.766 60.662 1.00 27.09 120 GLU A CA 1
ATOM 837 C C . GLU A 1 115 ? -9.736 19.298 61.959 1.00 27.67 120 GLU A C 1
ATOM 838 O O . GLU A 1 115 ? -10.105 20.466 62.058 1.00 25.36 120 GLU A O 1
ATOM 844 N N . LYS A 1 116 ? -9.864 18.419 62.945 1.00 29.65 121 LYS A N 1
ATOM 845 C CA . LYS A 1 116 ? -10.421 18.792 64.242 1.00 32.93 121 LYS A CA 1
ATOM 846 C C . LYS A 1 116 ? 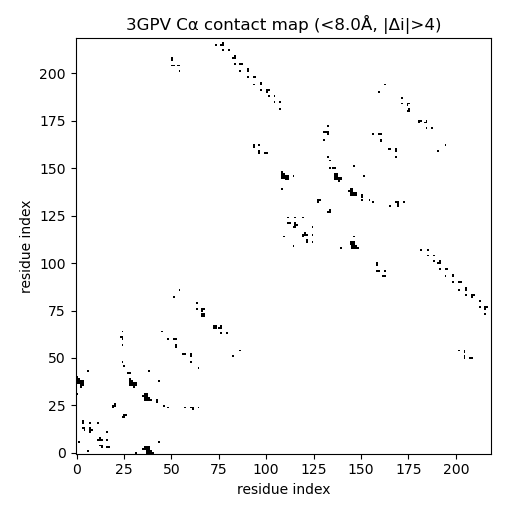-9.554 19.888 64.877 1.00 31.03 121 LYS A C 1
ATOM 847 O O . LYS A 1 116 ? -10.061 20.843 65.457 1.00 29.27 121 LYS A O 1
ATOM 853 N N . ASN A 1 117 ? -8.243 19.742 64.755 1.00 28.59 122 ASN A N 1
ATOM 854 C CA . ASN A 1 117 ? -7.326 20.717 65.301 1.00 30.63 122 ASN A CA 1
ATOM 855 C C . ASN A 1 117 ? -7.378 22.009 64.514 1.00 30.10 122 ASN A C 1
ATOM 856 O O . ASN A 1 117 ? -7.258 23.084 65.089 1.00 28.02 122 ASN A O 1
ATOM 861 N N . LEU A 1 118 ? -7.559 21.907 63.198 1.00 28.00 123 LEU A N 1
ATOM 862 C CA . LEU A 1 118 ? -7.637 23.101 62.365 1.00 28.13 123 LEU A CA 1
ATOM 863 C C . LEU A 1 118 ? -8.832 23.941 62.819 1.00 31.13 123 LEU A C 1
ATOM 864 O O . LEU A 1 118 ? -8.744 25.161 62.898 1.00 27.83 123 LEU A O 1
ATOM 869 N N . LYS A 1 119 ? -9.942 23.274 63.128 1.00 32.01 124 LYS A N 1
ATOM 870 C CA . LYS A 1 119 ? -11.144 23.969 63.575 1.00 36.49 124 LYS A CA 1
ATOM 871 C C . LYS A 1 119 ? -10.912 24.724 64.874 1.00 35.67 124 LYS A C 1
ATOM 872 O O . LYS A 1 119 ? -11.382 25.844 65.024 1.00 34.99 124 LYS A O 1
ATOM 878 N N . LYS A 1 120 ? -10.193 24.113 65.809 1.00 36.35 125 LYS A N 1
ATOM 879 C CA . LYS A 1 120 ? -9.896 24.758 67.087 1.00 37.92 125 LYS A CA 1
ATOM 880 C C . LYS A 1 120 ? -9.061 26.013 66.829 1.00 37.54 125 LYS A C 1
ATOM 881 O O . LYS A 1 120 ? -9.326 27.083 67.389 1.00 34.34 125 LYS A O 1
ATOM 887 N N . ILE A 1 121 ? -8.056 25.871 65.969 1.00 35.30 126 ILE A N 1
ATOM 888 C CA . ILE A 1 121 ? -7.188 26.981 65.626 1.00 35.67 126 ILE A CA 1
ATOM 889 C C . ILE A 1 121 ? -7.992 28.108 65.007 1.00 36.48 126 ILE A C 1
ATOM 890 O O . ILE A 1 121 ? -7.830 29.269 65.370 1.00 35.58 126 ILE A O 1
ATOM 895 N N . GLN A 1 122 ? -8.854 27.765 64.061 1.00 36.75 127 GLN A N 1
ATOM 896 C CA . GLN A 1 122 ? -9.646 28.768 63.384 1.00 38.67 127 GLN A CA 1
ATOM 897 C C . GLN A 1 122 ? -10.635 29.444 64.322 1.00 41.64 127 GLN A C 1
ATOM 898 O O . GLN A 1 122 ? -10.890 30.641 64.195 1.00 40.76 127 GLN A O 1
ATOM 904 N N . GLN A 1 123 ? -11.193 28.689 65.262 1.00 42.06 128 GLN A N 1
ATOM 905 C CA . GLN A 1 123 ? -12.128 29.280 66.206 1.00 44.86 128 GLN A CA 1
ATOM 906 C C . GLN A 1 123 ? -11.366 30.288 67.072 1.00 44.52 128 GLN A C 1
ATOM 907 O O . GLN A 1 123 ? -11.863 31.372 67.372 1.00 44.56 128 GLN A O 1
ATOM 913 N N . LYS A 1 124 ? -10.147 29.930 67.458 1.00 44.26 129 LYS A N 1
ATOM 914 C CA . LYS A 1 124 ? -9.327 30.814 68.271 1.00 44.49 129 LYS A CA 1
ATOM 915 C C . LYS A 1 124 ? -9.073 32.101 67.493 1.00 44.23 129 LYS A C 1
ATOM 916 O O . LYS A 1 124 ? -9.046 33.186 68.068 1.00 44.03 129 LYS A O 1
ATOM 922 N N . ILE A 1 125 ? -8.888 31.973 66.184 1.00 43.21 130 ILE A N 1
ATOM 923 C CA . ILE A 1 125 ? -8.661 33.127 65.320 1.00 42.76 130 ILE A CA 1
ATOM 924 C C . ILE A 1 125 ? -9.898 34.025 65.303 1.00 44.68 130 ILE A C 1
ATOM 925 O O . ILE A 1 125 ? -9.791 35.249 65.291 1.00 41.93 130 ILE A O 1
ATOM 930 N N . ALA A 1 126 ? -11.072 33.407 65.287 1.00 46.18 131 ALA A N 1
ATOM 931 C CA . ALA A 1 126 ? -12.316 34.161 65.293 1.00 49.72 131 ALA A CA 1
ATOM 932 C C . ALA A 1 126 ? -12.408 34.912 66.620 1.00 51.66 131 ALA A C 1
ATOM 933 O O . ALA A 1 126 ? -12.714 36.107 66.657 1.00 51.33 131 ALA A O 1
ATOM 935 N N . LYS A 1 127 ? -12.121 34.197 67.705 1.00 54.19 132 LYS A N 1
ATOM 936 C CA . LYS A 1 127 ? -12.168 34.766 69.045 1.00 56.41 132 LYS A CA 1
ATOM 937 C C . LYS A 1 127 ? -11.313 36.024 69.140 1.00 57.34 132 LYS A C 1
ATOM 938 O O . LYS A 1 127 ? -11.732 37.025 69.723 1.00 58.05 132 LYS A O 1
ATOM 944 N N . TYR A 1 128 ? -10.116 35.974 68.566 1.00 56.77 133 TYR A N 1
ATOM 945 C CA . TYR A 1 128 ? -9.228 37.126 68.593 1.00 56.24 133 TYR A CA 1
ATOM 946 C C . TYR A 1 128 ? -9.785 38.264 67.741 1.00 56.46 133 TYR A C 1
ATOM 947 O O . TYR A 1 128 ? -9.925 39.381 68.282 1.00 56.79 133 TYR A O 1
ATOM 964 N N . TYR B 1 16 ? -11.817 21.724 90.656 1.00 38.97 21 TYR B N 1
ATOM 965 C CA . TYR B 1 16 ? -10.540 21.510 90.025 1.00 42.94 21 TYR B CA 1
ATOM 966 C C . TYR B 1 16 ? -10.359 20.006 89.790 1.00 43.52 21 TYR B C 1
ATOM 967 O O . TYR B 1 16 ? -11.112 19.147 90.288 1.00 42.62 21 TYR B O 1
ATOM 976 N N . TYR B 1 17 ? -9.344 19.717 88.996 1.00 41.03 22 TYR B N 1
ATOM 977 C CA . TYR B 1 17 ? -9.005 18.362 88.625 1.00 38.59 22 TYR B CA 1
ATOM 978 C C . TYR B 1 17 ? -7.511 18.146 88.775 1.00 36.69 22 TYR B C 1
ATOM 979 O O . TYR B 1 17 ? -6.707 19.032 88.507 1.00 34.04 22 TYR B O 1
ATOM 988 N N . THR B 1 18 ? -7.144 16.961 89.234 1.00 35.42 23 THR B N 1
ATOM 989 C CA . THR B 1 18 ? -5.735 16.633 89.433 1.00 36.15 23 THR B CA 1
ATOM 990 C C . THR B 1 18 ? -4.998 16.309 88.126 1.00 36.12 23 THR B C 1
ATOM 991 O O . THR B 1 18 ? -5.616 15.930 87.131 1.00 34.09 23 THR B O 1
ATOM 995 N N . ILE B 1 19 ? -3.677 16.463 88.143 1.00 36.63 24 ILE B N 1
ATOM 996 C CA . ILE B 1 19 ? -2.850 16.174 86.973 1.00 39.55 24 ILE B CA 1
ATOM 997 C C . ILE B 1 19 ? -3.187 14.760 86.475 1.00 38.86 24 ILE B C 1
ATOM 998 O O . ILE B 1 19 ? -3.217 14.496 85.273 1.00 37.39 24 ILE B O 1
ATOM 1003 N N . GLY B 1 20 ? -3.436 13.858 87.424 1.00 37.85 25 GLY B N 1
ATOM 1004 C CA . GLY B 1 20 ? -3.764 12.485 87.096 1.00 37.12 25 GLY B CA 1
ATOM 1005 C C . GLY B 1 20 ? -5.103 12.285 86.412 1.00 37.04 25 GLY B C 1
ATOM 1006 O O . GLY B 1 20 ? -5.213 11.477 85.490 1.00 37.19 25 GLY B O 1
ATOM 1007 N N . GLN B 1 21 ? -6.129 13.007 86.858 1.00 36.42 26 GLN B N 1
ATOM 1008 C CA . GLN B 1 21 ? -7.448 12.888 86.254 1.00 35.83 26 GLN B CA 1
ATOM 1009 C C . GLN B 1 21 ? -7.427 13.509 84.864 1.00 35.30 26 GLN B C 1
ATOM 1010 O O . GLN B 1 21 ? -8.033 12.993 83.928 1.00 35.63 26 GLN B O 1
ATOM 1016 N N . VAL B 1 22 ? -6.721 14.622 84.734 1.00 35.42 27 VAL B N 1
ATOM 1017 C CA . VAL B 1 22 ? -6.627 15.299 83.455 1.00 37.40 27 VAL B CA 1
ATOM 1018 C C . VAL B 1 22 ? -5.934 14.396 82.439 1.00 38.61 27 VAL B C 1
ATOM 1019 O O . VAL B 1 22 ? -6.307 14.373 81.268 1.00 36.16 27 VAL B O 1
ATOM 1023 N N . ALA B 1 23 ? -4.933 13.644 82.895 1.00 39.83 28 ALA B N 1
ATOM 1024 C CA . ALA B 1 23 ? -4.205 12.734 82.016 1.00 41.74 28 ALA B CA 1
ATOM 1025 C C . ALA B 1 23 ? -5.172 11.701 81.472 1.00 42.73 28 ALA B C 1
ATOM 1026 O O . ALA B 1 23 ? -5.148 11.371 80.289 1.00 42.48 28 ALA B O 1
ATOM 1028 N N . LYS B 1 24 ? -6.028 11.190 82.345 1.00 42.46 29 LYS B N 1
ATOM 1029 C CA . LYS B 1 24 ? -7.013 10.211 81.922 1.00 43.03 29 LYS B CA 1
ATOM 1030 C C . LYS B 1 24 ? -8.000 10.825 80.930 1.00 39.54 29 LYS B C 1
ATOM 1031 O O . LYS B 1 24 ? -8.282 10.237 79.888 1.00 43.21 29 LYS B O 1
ATOM 1045 N N . GLN B 1 26 ? -7.559 13.368 79.037 1.00 37.65 31 GLN B N 1
ATOM 1046 C CA . GLN B 1 26 ? -6.862 13.717 77.802 1.00 42.26 31 GLN B CA 1
ATOM 1047 C C . GLN B 1 26 ? -6.111 12.565 77.190 1.00 44.94 31 GLN B C 1
ATOM 1048 O O . GLN B 1 26 ? -5.350 12.762 76.256 1.00 44.18 31 GLN B O 1
ATOM 1054 N N . HIS B 1 27 ? -6.379 11.355 77.678 1.00 46.35 32 HIS B N 1
ATOM 1055 C CA . HIS B 1 27 ? -5.713 10.160 77.176 1.00 48.20 32 HIS B CA 1
ATOM 1056 C C . HIS B 1 27 ? -4.212 10.390 77.092 1.00 49.26 32 HIS B C 1
ATOM 1057 O O . HIS B 1 27 ? -3.566 10.032 76.107 1.00 49.32 32 HIS B O 1
ATOM 1064 N N . LEU B 1 28 ? -3.673 11.007 78.138 1.00 48.97 33 LEU B N 1
ATOM 1065 C CA . LEU B 1 28 ? -2.248 11.290 78.234 1.00 49.82 33 LEU B CA 1
ATOM 1066 C C . LEU B 1 28 ? -1.696 10.469 79.387 1.00 50.85 33 LEU B C 1
ATOM 1067 O O . LEU B 1 28 ? -2.439 10.087 80.287 1.00 50.70 33 LEU B O 1
ATOM 1072 N N . THR B 1 29 ? -0.399 10.184 79.355 1.00 51.56 34 THR B N 1
ATOM 1073 C CA . THR B 1 29 ? 0.221 9.437 80.436 1.00 52.39 34 THR B CA 1
ATOM 1074 C C . THR B 1 29 ? 0.619 10.483 81.462 1.00 52.94 34 THR B C 1
ATOM 1075 O O . THR B 1 29 ? 0.778 11.653 81.122 1.00 51.88 34 THR B O 1
ATOM 1079 N N . ILE B 1 30 ? 0.765 10.069 82.713 1.00 53.54 35 ILE B N 1
ATOM 1080 C CA . ILE B 1 30 ? 1.149 10.983 83.775 1.00 55.34 35 ILE B CA 1
ATOM 1081 C C . ILE B 1 30 ? 2.481 11.661 83.441 1.00 56.62 35 ILE B C 1
ATOM 1082 O O . ILE B 1 30 ? 2.664 12.855 83.689 1.00 57.75 35 ILE B O 1
ATOM 1087 N N . SER B 1 31 ? 3.405 10.900 82.864 1.00 57.40 36 SER B N 1
ATOM 1088 C CA . SER B 1 31 ? 4.711 11.433 82.504 1.00 58.66 36 SER B CA 1
ATOM 1089 C C . SER B 1 31 ? 4.656 12.416 81.339 1.00 58.63 36 SER B C 1
ATOM 1090 O O . SER B 1 31 ? 5.447 13.358 81.289 1.00 59.04 36 SER B O 1
ATOM 1093 N N . GLN B 1 32 ? 3.735 12.197 80.400 1.00 58.14 37 GLN B N 1
ATOM 1094 C CA . GLN B 1 32 ? 3.599 13.092 79.254 1.00 57.57 37 GLN B CA 1
ATOM 1095 C C . GLN B 1 32 ? 3.213 14.486 79.718 1.00 56.74 37 GLN B C 1
ATOM 1096 O O . GLN B 1 32 ? 3.781 15.478 79.265 1.00 55.41 37 GLN B O 1
ATOM 1102 N N . ILE B 1 33 ? 2.244 14.556 80.624 1.00 56.11 38 ILE B N 1
ATOM 1103 C CA . ILE B 1 33 ? 1.790 15.835 81.144 1.00 56.90 38 ILE B CA 1
ATOM 1104 C C . ILE B 1 33 ? 2.881 16.517 81.955 1.00 57.83 38 ILE B C 1
ATOM 1105 O O . ILE B 1 33 ? 2.990 17.738 81.959 1.00 56.99 38 ILE B O 1
ATOM 1110 N N . ARG B 1 34 ? 3.691 15.725 82.644 1.00 60.39 39 ARG B N 1
ATOM 1111 C CA . ARG B 1 34 ? 4.760 16.294 83.448 1.00 63.22 39 ARG B CA 1
ATOM 1112 C C . ARG B 1 34 ? 5.836 16.898 82.560 1.00 63.71 39 ARG B C 1
ATOM 1113 O O . ARG B 1 34 ? 6.505 17.855 82.945 1.00 63.62 39 ARG B O 1
ATOM 1121 N N . TYR B 1 35 ? 5.990 16.346 81.362 1.00 64.32 40 TYR B N 1
ATOM 1122 C CA . TYR B 1 35 ? 6.973 16.863 80.422 1.00 65.11 40 TYR B CA 1
ATOM 1123 C C . TYR B 1 35 ? 6.573 18.286 80.059 1.00 65.25 40 TYR B C 1
ATOM 1124 O O . TYR B 1 35 ? 7.402 19.203 80.062 1.00 64.55 40 TYR B O 1
ATOM 1133 N N . TYR B 1 36 ? 5.291 18.462 79.746 1.00 64.51 41 TYR B N 1
ATOM 1134 C CA . TYR B 1 36 ? 4.766 19.771 79.394 1.00 64.09 41 TYR B CA 1
ATOM 1135 C C . TYR B 1 36 ? 4.944 20.708 80.578 1.00 63.31 41 TYR B C 1
ATOM 1136 O O . TYR B 1 36 ? 5.166 21.908 80.413 1.00 63.54 41 TYR B O 1
ATOM 1145 N N . ASP B 1 37 ? 4.851 20.147 81.777 1.00 62.86 42 ASP B N 1
ATOM 1146 C CA . ASP B 1 37 ? 5.007 20.932 82.990 1.00 61.86 42 ASP B CA 1
ATOM 1147 C C . ASP B 1 37 ? 6.443 21.429 83.072 1.00 61.27 42 ASP B C 1
ATOM 1148 O O . ASP B 1 37 ? 6.683 22.615 83.278 1.00 61.43 42 ASP B O 1
ATOM 1153 N N . LYS B 1 38 ? 7.397 20.518 82.906 1.00 60.73 43 LYS B N 1
ATOM 1154 C CA . LYS B 1 38 ? 8.808 20.882 82.963 1.00 60.10 43 LYS B CA 1
ATOM 1155 C C . LYS B 1 38 ? 9.139 21.891 81.874 1.00 59.15 43 LYS B C 1
ATOM 1156 O O . LYS B 1 38 ? 9.956 22.786 82.082 1.00 58.35 43 LYS B O 1
ATOM 1162 N N . GLN B 1 39 ? 8.512 21.737 80.711 1.00 58.23 44 GLN B N 1
ATOM 1163 C CA . GLN B 1 39 ? 8.740 22.658 79.604 1.00 57.44 44 GLN B CA 1
ATOM 1164 C C . GLN B 1 39 ? 8.120 24.017 79.926 1.00 56.05 44 GLN B C 1
ATOM 1165 O O . GLN B 1 39 ? 8.182 24.948 79.124 1.00 56.06 44 GLN B O 1
ATOM 1171 N N . GLY B 1 40 ? 7.526 24.112 81.112 1.00 54.42 45 GLY B N 1
ATOM 1172 C CA . GLY B 1 40 ? 6.915 25.348 81.562 1.00 53.62 45 GLY B CA 1
ATOM 1173 C C . GLY B 1 40 ? 5.725 25.804 80.746 1.00 52.24 45 GLY B C 1
ATOM 1174 O O . GLY B 1 40 ? 5.635 26.976 80.383 1.00 52.82 45 GLY B O 1
ATOM 1175 N N . LEU B 1 41 ? 4.802 24.888 80.472 1.00 51.03 46 LEU B N 1
ATOM 1176 C CA . LEU B 1 41 ? 3.623 25.215 79.679 1.00 49.18 46 LEU B CA 1
ATOM 1177 C C . LEU B 1 41 ? 2.366 25.431 80.528 1.00 47.96 46 LEU B C 1
ATOM 1178 O O . LEU B 1 41 ? 1.318 25.823 80.012 1.00 44.23 46 LEU B O 1
ATOM 1183 N N . PHE B 1 42 ? 2.473 25.190 81.830 1.00 47.81 47 PHE B N 1
ATOM 1184 C CA . PHE B 1 42 ? 1.331 25.363 82.720 1.00 48.74 47 PHE B CA 1
ATOM 1185 C C . PHE B 1 42 ? 1.568 26.417 83.801 1.00 48.91 47 PHE B C 1
ATOM 1186 O O . PHE B 1 42 ? 1.429 26.128 84.987 1.00 47.78 47 PHE B O 1
ATOM 1194 N N . PRO B 1 43 ? 1.924 27.650 83.412 1.00 49.83 48 PRO B N 1
ATOM 1195 C CA . PRO B 1 43 ? 2.158 28.683 84.426 1.00 51.18 48 PRO B CA 1
ATOM 1196 C C . PRO B 1 43 ? 0.854 29.098 85.094 1.00 51.71 48 PRO B C 1
ATOM 1197 O O . PRO B 1 43 ? 0.854 29.753 86.132 1.00 52.89 48 PRO B O 1
ATOM 1201 N N . PHE B 1 44 ? -0.254 28.693 84.486 1.00 51.77 49 PHE B N 1
ATOM 1202 C CA . PHE B 1 44 ? -1.592 29.031 84.960 1.00 51.97 49 PHE B CA 1
ATOM 1203 C C . PHE B 1 44 ? -2.217 28.037 85.931 1.00 52.84 49 PHE B C 1
ATOM 1204 O O . PHE B 1 44 ? -3.389 28.159 86.277 1.00 52.17 49 PHE B O 1
ATOM 1212 N N . LEU B 1 45 ? -1.446 27.053 86.369 1.00 54.18 50 LEU B N 1
ATOM 1213 C CA . LEU B 1 45 ? -1.977 26.061 87.286 1.00 56.12 50 LEU B CA 1
ATOM 1214 C C . LEU B 1 45 ? -2.191 26.619 88.692 1.00 58.05 50 LEU B C 1
ATOM 1215 O O . LEU B 1 45 ? -1.334 27.312 89.239 1.00 57.17 50 LEU B O 1
ATOM 1220 N N . GLN B 1 46 ? -3.353 26.310 89.262 1.00 60.32 51 GLN B N 1
ATOM 1221 C CA . GLN B 1 46 ? -3.720 26.771 90.594 1.00 62.52 51 GLN B CA 1
ATOM 1222 C C . GLN B 1 46 ? -3.294 25.805 91.692 1.00 63.28 51 GLN B C 1
ATOM 1223 O O . GLN B 1 46 ? -2.625 24.802 91.432 1.00 63.09 51 GLN B O 1
ATOM 1229 N N . ARG B 1 47 ? -3.705 26.126 92.918 1.00 64.38 52 ARG B N 1
ATOM 1230 C CA . ARG B 1 47 ? -3.399 25.340 94.114 1.00 64.97 52 ARG B CA 1
ATOM 1231 C C . ARG B 1 47 ? -4.692 24.937 94.809 1.00 64.74 52 ARG B C 1
ATOM 1232 O O . ARG B 1 47 ? -5.661 25.692 94.814 1.00 64.88 52 ARG B O 1
ATOM 1240 N N . ASN B 1 48 ? -4.713 23.744 95.387 1.00 64.65 53 ASN B N 1
ATOM 1241 C CA . ASN B 1 48 ? -5.893 23.306 96.110 1.00 65.11 53 ASN B CA 1
ATOM 1242 C C . ASN B 1 48 ? -5.608 23.552 97.591 1.00 65.95 53 ASN B C 1
ATOM 1243 O O . ASN B 1 48 ? -4.524 24.025 97.945 1.00 64.86 53 ASN B O 1
ATOM 1248 N N . GLU B 1 49 ? -6.576 23.244 98.448 1.00 67.43 54 GLU B N 1
ATOM 1249 C CA . GLU B 1 49 ? -6.423 23.457 99.881 1.00 68.99 54 GLU B CA 1
ATOM 1250 C C . GLU B 1 49 ? -5.158 22.807 100.434 1.00 69.11 54 GLU B C 1
ATOM 1251 O O . GLU B 1 49 ? -4.596 23.278 101.420 1.00 69.76 54 GLU B O 1
ATOM 1257 N N . LYS B 1 50 ? -4.711 21.732 99.795 1.00 68.92 55 LYS B N 1
ATOM 1258 C CA . LYS B 1 50 ? -3.514 21.022 100.235 1.00 68.40 55 LYS B CA 1
ATOM 1259 C C . LYS B 1 50 ? -2.235 21.713 99.793 1.00 67.82 55 LYS B C 1
ATOM 1260 O O . LYS B 1 50 ? -1.247 21.730 100.522 1.00 68.21 55 LYS B O 1
ATOM 1266 N N . GLY B 1 51 ? -2.254 22.275 98.590 1.00 67.04 56 GLY B N 1
ATOM 1267 C CA . GLY B 1 51 ? -1.076 22.943 98.075 1.00 65.68 56 GLY B CA 1
ATOM 1268 C C . GLY B 1 51 ? -0.611 22.284 96.790 1.00 64.68 56 GLY B C 1
ATOM 1269 O O . GLY B 1 51 ? 0.435 22.637 96.244 1.00 65.71 56 GLY B O 1
ATOM 1270 N N . ASP B 1 52 ? -1.389 21.319 96.308 1.00 62.62 57 ASP B N 1
ATOM 1271 C CA . ASP B 1 52 ? -1.053 20.617 95.071 1.00 59.95 57 ASP B CA 1
ATOM 1272 C C . ASP B 1 52 ? -1.419 21.502 93.885 1.00 57.43 57 ASP B C 1
ATOM 1273 O O . ASP B 1 52 ? -2.244 22.402 94.013 1.00 56.56 57 ASP B O 1
ATOM 1278 N N . ARG B 1 53 ? -0.802 21.255 92.737 1.00 54.93 58 ARG B N 1
ATOM 1279 C CA . ARG B 1 53 ? -1.107 22.036 91.547 1.00 53.39 58 ARG B CA 1
ATOM 1280 C C . ARG B 1 53 ? -2.169 21.291 90.751 1.00 50.25 58 ARG B C 1
ATOM 1281 O O . ARG B 1 53 ? -1.999 20.131 90.382 1.00 49.05 58 ARG B O 1
ATOM 1289 N N . ILE B 1 54 ? -3.284 21.970 90.517 1.00 46.74 59 ILE B N 1
ATOM 1290 C CA . ILE B 1 54 ? -4.415 21.371 89.827 1.00 45.40 59 ILE B CA 1
ATOM 1291 C C . ILE B 1 54 ? -4.931 22.202 88.664 1.00 43.82 59 ILE B C 1
ATOM 1292 O O . ILE B 1 54 ? -4.544 23.357 88.482 1.00 42.44 59 ILE B O 1
ATOM 1297 N N . PHE B 1 55 ? -5.835 21.600 87.903 1.00 42.36 60 PHE B N 1
ATOM 1298 C CA . PHE B 1 55 ? -6.438 22.236 86.740 1.00 42.01 60 PHE B CA 1
ATOM 1299 C C . PHE B 1 55 ? -7.869 22.705 86.981 1.00 41.39 60 PHE B C 1
ATOM 1300 O O . PHE B 1 55 ? -8.723 21.904 87.353 1.00 39.56 60 PHE B O 1
ATOM 1308 N N . ASN B 1 56 ? -8.127 23.994 86.787 1.00 42.15 61 ASN B N 1
ATOM 1309 C CA . ASN B 1 56 ? -9.495 24.490 86.882 1.00 44.04 61 ASN B CA 1
ATOM 1310 C C . ASN B 1 56 ? -9.983 24.481 85.427 1.00 44.88 61 ASN B C 1
ATOM 1311 O O . ASN B 1 56 ? -9.238 24.104 84.521 1.00 42.34 61 ASN B O 1
ATOM 1316 N N . GLU B 1 57 ? -11.220 24.892 85.198 1.00 45.64 62 GLU B N 1
ATOM 1317 C CA . GLU B 1 57 ? -11.781 24.891 83.855 1.00 46.74 62 GLU B CA 1
ATOM 1318 C C . GLU B 1 57 ? -10.952 25.670 82.837 1.00 45.53 62 GLU B C 1
ATOM 1319 O O . GLU B 1 57 ? -10.816 25.251 81.690 1.00 45.55 62 GLU B O 1
ATOM 1325 N N . GLU B 1 58 ? -10.400 26.802 83.241 1.00 43.95 63 GLU B N 1
ATOM 1326 C CA . GLU B 1 58 ? -9.603 27.585 82.312 1.00 43.98 63 GLU B CA 1
ATOM 1327 C C . GLU B 1 58 ? -8.266 26.903 82.006 1.00 41.60 63 GLU B C 1
ATOM 1328 O O . GLU B 1 58 ? -7.766 26.972 80.879 1.00 37.69 63 GLU B O 1
ATOM 1334 N N . ALA B 1 59 ? -7.698 26.238 83.007 1.00 37.35 64 ALA B N 1
ATOM 1335 C CA . ALA B 1 59 ? -6.429 25.554 82.828 1.00 36.10 64 ALA B CA 1
ATOM 1336 C C . ALA B 1 59 ? -6.589 24.459 81.780 1.00 35.62 64 ALA B C 1
ATOM 1337 O O . ALA B 1 59 ? -5.687 24.211 80.993 1.00 34.83 64 ALA B O 1
ATOM 1339 N N . LEU B 1 60 ? -7.740 23.800 81.785 1.00 35.72 65 LEU B N 1
ATOM 1340 C CA . LEU B 1 60 ? -8.002 22.735 80.825 1.00 37.63 65 LEU B CA 1
ATOM 1341 C C . LEU B 1 60 ? -8.140 23.271 79.395 1.00 38.26 65 LEU B C 1
ATOM 1342 O O . LEU B 1 60 ? -7.679 22.635 78.446 1.00 34.49 65 LEU B O 1
ATOM 1347 N N . LYS B 1 61 ? -8.789 24.426 79.246 1.00 38.84 66 LYS B N 1
ATOM 1348 C CA . LYS B 1 61 ? -8.956 25.034 77.927 1.00 39.52 66 LYS B CA 1
ATOM 1349 C C . LYS B 1 61 ? -7.565 25.298 77.362 1.00 38.58 66 LYS B C 1
ATOM 1350 O O . LYS B 1 61 ? -7.301 25.031 76.196 1.00 38.91 66 LYS B O 1
ATOM 1356 N N . TYR B 1 62 ? -6.668 25.801 78.200 1.00 37.60 67 TYR B N 1
ATOM 1357 C CA . TYR B 1 62 ? -5.299 26.057 77.767 1.00 36.14 67 TYR B CA 1
ATOM 1358 C C . TYR B 1 62 ? -4.599 24.741 77.402 1.00 35.41 67 TYR B C 1
ATOM 1359 O O . TYR B 1 62 ? -3.820 24.676 76.451 1.00 30.07 67 TYR B O 1
ATOM 1368 N N . LEU B 1 63 ? -4.876 23.684 78.161 1.00 32.72 68 LEU B N 1
ATOM 1369 C CA . LEU B 1 63 ? -4.255 22.395 77.870 1.00 32.86 68 LEU B CA 1
ATOM 1370 C C . LEU B 1 63 ? -4.696 21.852 76.516 1.00 32.90 68 LEU B C 1
ATOM 1371 O O . LEU B 1 63 ? -3.904 21.271 75.780 1.00 29.24 68 LEU B O 1
ATOM 1376 N N . GLU B 1 64 ? -5.971 22.028 76.195 1.00 33.51 69 GLU B N 1
ATOM 1377 C CA . GLU B 1 64 ? -6.477 21.550 74.923 1.00 34.35 69 GLU B CA 1
ATOM 1378 C C . GLU B 1 64 ? -5.778 22.250 73.777 1.00 31.11 69 GLU B C 1
ATOM 1379 O O . GLU B 1 64 ? -5.506 21.632 72.750 1.00 26.80 69 GLU B O 1
ATOM 1393 N N . ILE B 1 66 ? -2.735 23.646 74.000 1.00 28.68 71 ILE B N 1
ATOM 1394 C CA . ILE B 1 66 ? -1.352 23.203 74.038 1.00 32.37 71 ILE B CA 1
ATOM 1395 C C . ILE B 1 66 ? -1.274 21.921 73.232 1.00 33.58 71 ILE B C 1
ATOM 1396 O O . ILE B 1 66 ? -0.459 21.803 72.330 1.00 32.40 71 ILE B O 1
ATOM 1401 N N . LEU B 1 67 ? -2.180 20.990 73.511 1.00 32.28 72 LEU B N 1
ATOM 1402 C CA . LEU B 1 67 ? -2.191 19.721 72.801 1.00 35.26 72 LEU B CA 1
ATOM 1403 C C . LEU B 1 67 ? -2.487 19.878 71.309 1.00 35.34 72 LEU B C 1
ATOM 1404 O O . LEU B 1 67 ? -1.904 19.179 70.481 1.00 33.48 72 LEU B O 1
ATOM 1409 N N . CYS B 1 68 ? -3.396 20.787 70.981 1.00 33.86 73 CYS B N 1
ATOM 1410 C CA . CYS B 1 68 ? -3.765 21.039 69.600 1.00 36.02 73 CYS B CA 1
ATOM 1411 C C . CYS B 1 68 ? -2.557 21.521 68.807 1.00 36.72 73 CYS B C 1
ATOM 1412 O O . CYS B 1 68 ? -2.278 21.024 67.725 1.00 35.86 73 CYS B O 1
ATOM 1415 N N . LEU B 1 69 ? -1.842 22.488 69.363 1.00 37.77 74 LEU B N 1
ATOM 1416 C CA . LEU B 1 69 ? -0.661 23.048 68.723 1.00 39.64 74 LEU B CA 1
ATOM 1417 C C . LEU B 1 69 ? 0.476 22.031 68.645 1.00 39.59 74 LEU B C 1
ATOM 1418 O O . LEU B 1 69 ? 1.220 21.988 67.669 1.00 38.46 74 LEU B O 1
ATOM 1423 N N . LYS B 1 70 ? 0.609 21.210 69.677 1.00 40.25 75 LYS B N 1
ATOM 1424 C CA . LYS B 1 70 ? 1.659 20.206 69.694 1.00 42.15 75 LYS B CA 1
ATOM 1425 C C . LYS B 1 70 ? 1.345 19.088 68.705 1.00 41.69 75 LYS B C 1
ATOM 1426 O O . LYS B 1 70 ? 2.232 18.594 68.018 1.00 40.27 75 LYS B O 1
ATOM 1432 N N . ASN B 1 71 ? 0.080 18.698 68.630 1.00 41.38 76 ASN B N 1
ATOM 1433 C CA . ASN B 1 71 ? -0.321 17.637 67.718 1.00 41.74 76 ASN B CA 1
ATOM 1434 C C . ASN B 1 71 ? -0.311 18.075 66.256 1.00 42.62 76 ASN B C 1
ATOM 1435 O O . ASN B 1 71 ? -0.510 17.258 65.357 1.00 41.24 76 ASN B O 1
ATOM 1440 N N . THR B 1 72 ? -0.094 19.366 66.018 1.00 41.88 77 THR B N 1
ATOM 1441 C CA . THR B 1 72 ? -0.041 19.870 64.656 1.00 42.22 77 THR B CA 1
ATOM 1442 C C . THR B 1 72 ? 1.372 20.304 64.310 1.00 41.65 77 THR B C 1
ATOM 1443 O O . THR B 1 72 ? 1.596 21.014 63.331 1.00 41.00 77 THR B O 1
ATOM 1447 N N . GLY B 1 73 ? 2.319 19.876 65.140 1.00 41.33 78 GLY B N 1
ATOM 1448 C CA . GLY B 1 73 ? 3.718 20.165 64.897 1.00 40.63 78 GLY B CA 1
ATOM 1449 C C . GLY B 1 73 ? 4.329 21.482 65.331 1.00 37.56 78 GLY B C 1
ATOM 1450 O O . GLY B 1 73 ? 5.457 21.781 64.920 1.00 42.15 78 GLY B O 1
ATOM 1459 N N . PRO B 1 75 ? 6.565 23.846 67.299 1.00 42.32 80 PRO B N 1
ATOM 1460 C CA . PRO B 1 75 ? 7.735 23.643 68.159 1.00 47.95 80 PRO B CA 1
ATOM 1461 C C . PRO B 1 75 ? 7.371 23.989 69.601 1.00 51.48 80 PRO B C 1
ATOM 1462 O O . PRO B 1 75 ? 6.581 24.897 69.849 1.00 50.96 80 PRO B O 1
ATOM 1466 N N . ILE B 1 76 ? 7.948 23.259 70.542 1.00 53.27 81 ILE B N 1
ATOM 1467 C CA . ILE B 1 76 ? 7.677 23.475 71.954 1.00 55.85 81 ILE B CA 1
ATOM 1468 C C . ILE B 1 76 ? 7.969 24.908 72.405 1.00 57.28 81 ILE B C 1
ATOM 1469 O O . ILE B 1 76 ? 7.242 25.464 73.224 1.00 57.62 81 ILE B O 1
ATOM 1474 N N . GLN B 1 77 ? 9.030 25.504 71.872 1.00 58.56 82 GLN B N 1
ATOM 1475 C CA . GLN B 1 77 ? 9.405 26.856 72.262 1.00 59.48 82 GLN B CA 1
ATOM 1476 C C . GLN B 1 77 ? 8.367 27.895 71.861 1.00 58.34 82 GLN B C 1
ATOM 1477 O O . GLN B 1 77 ? 8.139 28.863 72.584 1.00 58.25 82 GLN B O 1
ATOM 1483 N N . LYS B 1 78 ? 7.741 27.694 70.707 1.00 56.94 83 LYS B N 1
ATOM 1484 C CA . LYS B 1 78 ? 6.723 28.619 70.230 1.00 55.10 83 LYS B CA 1
ATOM 1485 C C . LYS B 1 78 ? 5.438 28.432 71.023 1.00 52.46 83 LYS B C 1
ATOM 1486 O O . LYS B 1 78 ? 4.708 29.386 71.274 1.00 51.51 83 LYS B O 1
ATOM 1492 N N . ILE B 1 79 ? 5.159 27.200 71.428 1.00 50.38 84 ILE B N 1
ATOM 1493 C CA . ILE B 1 79 ? 3.958 26.943 72.206 1.00 48.76 84 ILE B CA 1
ATOM 1494 C C . ILE B 1 79 ? 4.099 27.653 73.548 1.00 48.99 84 ILE B C 1
ATOM 1495 O O . ILE B 1 79 ? 3.138 28.224 74.060 1.00 46.72 84 ILE B O 1
ATOM 1500 N N . LYS B 1 80 ? 5.304 27.620 74.110 1.00 49.85 85 LYS B N 1
ATOM 1501 C CA . LYS B 1 80 ? 5.549 28.269 75.392 1.00 52.45 85 LYS B CA 1
ATOM 1502 C C . LYS B 1 80 ? 5.414 29.772 75.209 1.00 52.16 85 LYS B C 1
ATOM 1503 O O . LYS B 1 80 ? 4.898 30.471 76.078 1.00 52.05 85 LYS B O 1
ATOM 1509 N N . GLN B 1 81 ? 5.870 30.255 74.059 1.00 52.28 86 GLN B N 1
ATOM 1510 C CA . GLN B 1 81 ? 5.802 31.670 73.734 1.00 51.83 86 GLN B CA 1
ATOM 1511 C C . GLN B 1 81 ? 4.340 32.081 73.649 1.00 50.10 86 GLN B C 1
ATOM 1512 O O . GLN B 1 81 ? 3.967 33.197 74.025 1.00 48.73 86 GLN B O 1
ATOM 1518 N N . PHE B 1 82 ? 3.513 31.163 73.157 1.00 47.22 87 PHE B N 1
ATOM 1519 C CA . PHE B 1 82 ? 2.081 31.408 73.029 1.00 45.17 87 PHE B CA 1
ATOM 1520 C C . PHE B 1 82 ? 1.465 31.529 74.421 1.00 43.98 87 PHE B C 1
ATOM 1521 O O . PHE B 1 82 ? 0.620 32.385 74.676 1.00 42.42 87 PHE B O 1
ATOM 1529 N N . ILE B 1 83 ? 1.897 30.648 75.313 1.00 44.02 88 ILE B N 1
ATOM 1530 C CA . ILE B 1 83 ? 1.408 30.621 76.679 1.00 45.17 88 ILE B CA 1
ATOM 1531 C C . ILE B 1 83 ? 1.834 31.868 77.437 1.00 45.41 88 ILE B C 1
ATOM 1532 O O . ILE B 1 83 ? 1.025 32.490 78.125 1.00 44.75 88 ILE B O 1
ATOM 1537 N N . ASP B 1 84 ? 3.106 32.229 77.310 1.00 46.53 89 ASP B N 1
ATOM 1538 C CA . ASP B 1 84 ? 3.619 33.409 77.989 1.00 47.67 89 ASP B CA 1
ATOM 1539 C C . ASP B 1 84 ? 2.873 34.647 77.522 1.00 47.88 89 ASP B C 1
ATOM 1540 O O . ASP B 1 84 ? 2.526 35.504 78.331 1.00 46.98 89 ASP B O 1
ATOM 1545 N N . TRP B 1 85 ? 2.623 34.741 76.219 1.00 48.11 90 TRP B N 1
ATOM 1546 C CA . TRP B 1 85 ? 1.888 35.880 75.676 1.00 48.95 90 TRP B CA 1
ATOM 1547 C C . TRP B 1 85 ? 0.465 35.906 76.213 1.00 48.45 90 TRP B C 1
ATOM 1548 O O . TRP B 1 85 ? -0.053 36.969 76.546 1.00 48.21 90 TRP B O 1
ATOM 1559 N N . SER B 1 86 ? -0.171 34.738 76.280 1.00 47.59 91 SER B N 1
ATOM 1560 C CA . SER B 1 86 ? -1.534 34.650 76.791 1.00 45.69 91 SER B CA 1
ATOM 1561 C C . SER B 1 86 ? -1.558 35.134 78.235 1.00 40.27 91 SER B C 1
ATOM 1562 O O . SER B 1 86 ? -2.526 35.735 78.678 1.00 44.49 91 SER B O 1
ATOM 1573 N N . GLU B 1 88 ? 0.545 37.399 79.569 1.00 46.82 93 GLU B N 1
ATOM 1574 C CA . GLU B 1 88 ? 0.810 38.837 79.589 1.00 53.70 93 GLU B CA 1
ATOM 1575 C C . GLU B 1 88 ? -0.440 39.686 79.401 1.00 58.19 93 GLU B C 1
ATOM 1576 O O . GLU B 1 88 ? -0.413 40.886 79.668 1.00 59.34 93 GLU B O 1
ATOM 1582 N N . GLY B 1 89 ? -1.530 39.080 78.937 1.00 59.40 94 GLY B N 1
ATOM 1583 C CA . GLY B 1 89 ? -2.757 39.839 78.754 1.00 60.98 94 GLY B CA 1
ATOM 1584 C C . GLY B 1 89 ? -3.031 40.277 77.328 1.00 62.08 94 GLY B C 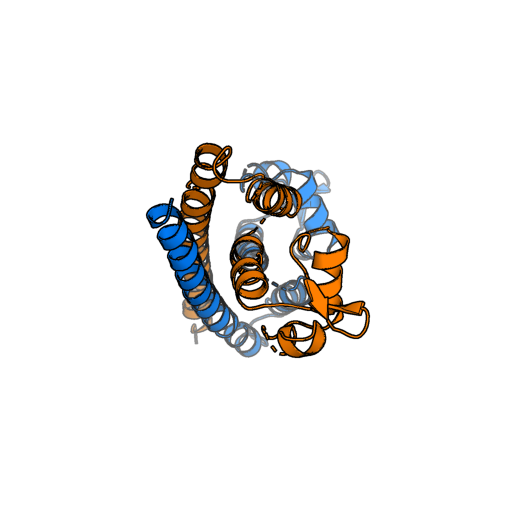1
ATOM 1585 O O . GLY B 1 89 ? -2.260 39.975 76.420 1.00 61.17 94 GLY B O 1
ATOM 1586 N N . ASP B 1 90 ? -4.125 41.010 77.136 1.00 63.03 95 ASP B N 1
ATOM 1587 C CA . ASP B 1 90 ? -4.520 41.474 75.811 1.00 63.93 95 ASP B CA 1
ATOM 1588 C C . ASP B 1 90 ? -3.552 42.442 75.147 1.00 62.56 95 ASP B C 1
ATOM 1589 O O . ASP B 1 90 ? -3.864 43.005 74.102 1.00 62.88 95 ASP B O 1
ATOM 1594 N N . SER B 1 91 ? -2.377 42.630 75.739 1.00 61.12 96 SER B N 1
ATOM 1595 C CA . SER B 1 91 ? -1.385 43.521 75.150 1.00 59.44 96 SER B CA 1
ATOM 1596 C C . SER B 1 91 ? -0.607 42.753 74.081 1.00 58.20 96 SER B C 1
ATOM 1597 O O . SER B 1 91 ? 0.210 43.324 73.359 1.00 57.46 96 SER B O 1
ATOM 1600 N N . THR B 1 92 ? -0.865 41.452 73.991 1.00 56.05 97 THR B N 1
ATOM 1601 C CA . THR B 1 92 ? -0.195 40.600 73.015 1.00 54.21 97 THR B CA 1
ATOM 1602 C C . THR B 1 92 ? -1.202 39.981 72.045 1.00 52.35 97 THR B C 1
ATOM 1603 O O . THR B 1 92 ? -0.878 39.048 71.313 1.00 51.73 97 THR B O 1
ATOM 1607 N N . ILE B 1 93 ? -2.420 40.512 72.044 1.00 50.61 98 ILE B N 1
ATOM 1608 C CA . ILE B 1 93 ? -3.481 40.008 71.183 1.00 49.85 98 ILE B CA 1
ATOM 1609 C C . ILE B 1 93 ? -3.066 39.904 69.716 1.00 49.92 98 ILE B C 1
ATOM 1610 O O . ILE B 1 93 ? -3.402 38.931 69.047 1.00 49.39 98 ILE B O 1
ATOM 1615 N N . LEU B 1 94 ? -2.339 40.900 69.215 1.00 48.38 99 LEU B N 1
ATOM 1616 C CA . LEU B 1 94 ? -1.902 40.879 67.825 1.00 48.02 99 LEU B CA 1
ATOM 1617 C C . LEU B 1 94 ? -0.842 39.805 67.607 1.00 46.75 99 LEU B C 1
ATOM 1618 O O . LEU B 1 94 ? -0.812 39.160 66.559 1.00 46.12 99 LEU B O 1
ATOM 1623 N N . HIS B 1 95 ? 0.028 39.618 68.596 1.00 46.12 100 HIS B N 1
ATOM 1624 C CA . HIS B 1 95 ? 1.083 38.613 68.500 1.00 46.67 100 HIS B CA 1
ATOM 1625 C C . HIS B 1 95 ? 0.431 37.239 68.401 1.00 45.09 100 HIS B C 1
ATOM 1626 O O . HIS B 1 95 ? 0.704 36.462 67.487 1.00 42.93 100 HIS B O 1
ATOM 1633 N N . ARG B 1 96 ? -0.429 36.949 69.369 1.00 43.87 101 ARG B N 1
ATOM 1634 C CA . ARG B 1 96 ? -1.123 35.675 69.419 1.00 43.48 101 ARG B CA 1
ATOM 1635 C C . ARG B 1 96 ? -1.972 35.438 68.182 1.00 42.69 101 ARG B C 1
ATOM 1636 O O . ARG B 1 96 ? -2.003 34.330 67.660 1.00 41.26 101 ARG B O 1
ATOM 1644 N N . LEU B 1 97 ? -2.657 36.477 67.716 1.00 42.77 102 LEU B N 1
ATOM 1645 C CA . LEU B 1 97 ? -3.492 36.361 66.528 1.00 44.12 102 LEU B CA 1
ATOM 1646 C C . LEU B 1 97 ? -2.607 35.967 65.357 1.00 43.87 102 LEU B C 1
ATOM 1647 O O . LEU B 1 97 ? -2.959 35.099 64.553 1.00 42.35 102 LEU B O 1
ATOM 1652 N N . LYS B 1 98 ? -1.448 36.604 65.272 1.00 42.69 103 LYS B N 1
ATOM 1653 C CA . LYS B 1 98 ? -0.514 36.303 64.207 1.00 42.87 103 LYS B CA 1
ATOM 1654 C C . LYS B 1 98 ? -0.033 34.847 64.270 1.00 42.56 103 LYS B C 1
ATOM 1655 O O . LYS B 1 98 ? -0.024 34.156 63.250 1.00 42.07 103 LYS B O 1
ATOM 1661 N N . LEU B 1 99 ? 0.356 34.393 65.463 1.00 39.73 104 LEU B N 1
ATOM 1662 C CA . LEU B 1 99 ? 0.848 33.029 65.658 1.00 37.11 104 LEU B CA 1
ATOM 1663 C C . LEU B 1 99 ? -0.168 31.986 65.202 1.00 33.04 104 LEU B C 1
ATOM 1664 O O . LEU B 1 99 ? 0.177 31.013 64.550 1.00 33.90 104 LEU B O 1
ATOM 1677 N N . LYS B 1 101 ? -2.638 32.460 63.057 1.00 31.75 106 LYS B N 1
ATOM 1678 C CA . LYS B 1 101 ? -2.826 32.557 61.621 1.00 34.67 106 LYS B CA 1
ATOM 1679 C C . LYS B 1 101 ? -1.724 31.800 60.904 1.00 34.48 106 LYS B C 1
ATOM 1680 O O . LYS B 1 101 ? -1.979 31.121 59.920 1.00 34.12 106 LYS B O 1
ATOM 1686 N N . GLN B 1 102 ? -0.500 31.882 61.403 1.00 33.00 107 GLN B N 1
ATOM 1687 C CA . GLN B 1 102 ? 0.582 31.151 60.760 1.00 34.19 107 GLN B CA 1
ATOM 1688 C C . GLN B 1 102 ? 0.363 29.646 60.944 1.00 33.12 107 GLN B C 1
ATOM 1689 O O . GLN B 1 102 ? 0.554 28.851 60.016 1.00 30.54 107 GLN B O 1
ATOM 1695 N N . GLN B 1 103 ? -0.045 29.253 62.141 1.00 29.44 108 GLN B N 1
ATOM 1696 C CA . GLN B 1 103 ? -0.278 27.834 62.398 1.00 30.73 108 GLN B CA 1
ATOM 1697 C C . GLN B 1 103 ? -1.388 27.307 61.495 1.00 29.63 108 GLN B C 1
ATOM 1698 O O . GLN B 1 103 ? -1.302 26.197 60.975 1.00 29.30 108 GLN B O 1
ATOM 1704 N N . GLU B 1 104 ? -2.438 28.098 61.314 1.00 28.69 109 GLU B N 1
ATOM 1705 C CA . GLU B 1 104 ? -3.533 27.688 60.448 1.00 29.18 109 GLU B CA 1
ATOM 1706 C C . GLU B 1 104 ? -2.932 27.400 59.071 1.00 29.36 109 GLU B C 1
ATOM 1707 O O . GLU B 1 104 ? -3.173 26.351 58.478 1.00 24.93 109 GLU B O 1
ATOM 1713 N N . ALA B 1 105 ? -2.133 28.336 58.571 1.00 27.68 110 ALA B N 1
ATOM 1714 C CA . ALA B 1 105 ? -1.505 28.155 57.269 1.00 29.06 110 ALA B CA 1
ATOM 1715 C C . ALA B 1 105 ? -0.698 26.839 57.291 1.00 28.43 110 ALA B C 1
ATOM 1716 O O . ALA B 1 105 ? -0.785 26.024 56.370 1.00 26.39 110 ALA B O 1
ATOM 1718 N N . ASN B 1 106 ? 0.068 26.619 58.356 1.00 27.64 111 ASN B N 1
ATOM 1719 C CA . ASN B 1 106 ? 0.855 25.395 58.471 1.00 28.81 111 ASN B CA 1
ATOM 1720 C C . ASN B 1 106 ? -0.032 24.138 58.506 1.00 28.39 111 ASN B C 1
ATOM 1721 O O . ASN B 1 106 ? 0.267 23.121 57.885 1.00 23.96 111 ASN B O 1
ATOM 1726 N N . VAL B 1 107 ? -1.135 24.211 59.230 1.00 25.30 112 VAL B N 1
ATOM 1727 C CA . VAL B 1 107 ? -1.997 23.05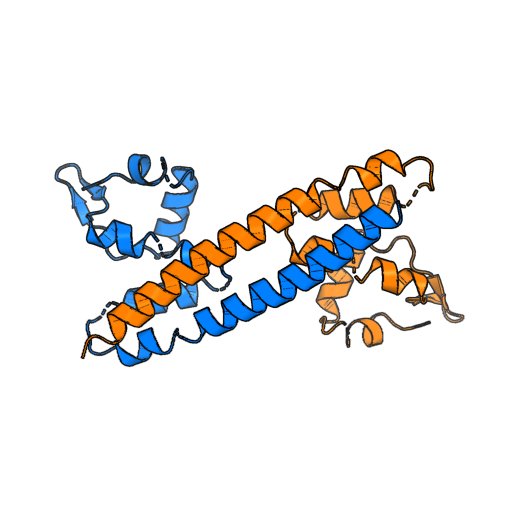0 59.313 1.00 25.93 112 VAL B CA 1
ATOM 1728 C C . VAL B 1 107 ? -2.659 22.776 57.964 1.00 24.15 112 VAL B C 1
ATOM 1729 O O . VAL B 1 107 ? -2.828 21.629 57.584 1.00 20.69 112 VAL B O 1
ATOM 1733 N N . LEU B 1 108 ? -3.016 23.817 57.225 1.00 22.93 113 LEU B N 1
ATOM 1734 C CA . LEU B 1 108 ? -3.608 23.601 55.907 1.00 26.22 113 LEU B CA 1
ATOM 1735 C C . LEU B 1 108 ? -2.606 22.845 55.026 1.00 25.47 113 LEU B C 1
ATOM 1736 O O . LEU B 1 108 ? -2.966 21.919 54.300 1.00 20.17 113 LEU B O 1
ATOM 1741 N N . GLN B 1 109 ? -1.344 23.258 55.080 1.00 26.87 114 GLN B N 1
ATOM 1742 C CA . GLN B 1 109 ? -0.307 22.593 54.288 1.00 28.11 114 GLN B CA 1
ATOM 1743 C C . GLN B 1 109 ? -0.156 21.140 54.744 1.00 27.89 114 GLN B C 1
ATOM 1744 O O . GLN B 1 109 ? 0.027 20.227 53.928 1.00 27.03 114 GLN B O 1
ATOM 1750 N N . LEU B 1 110 ? -0.205 20.945 56.056 1.00 25.85 115 LEU B N 1
ATOM 1751 C CA . LEU B 1 110 ? -0.087 19.623 56.644 1.00 26.40 115 LEU B CA 1
ATOM 1752 C C . LEU B 1 110 ? -1.169 18.690 56.112 1.00 23.65 115 LEU B C 1
ATOM 1753 O O . LEU B 1 110 ? -0.888 17.547 55.776 1.00 16.78 115 LEU B O 1
ATOM 1758 N N . ILE B 1 111 ? -2.403 19.178 56.035 1.00 21.64 116 ILE B N 1
ATOM 1759 C CA . ILE B 1 111 ? -3.505 18.357 55.534 1.00 23.38 116 ILE B CA 1
ATOM 1760 C C . ILE B 1 111 ? -3.233 18.013 54.063 1.00 21.24 116 ILE B C 1
ATOM 1761 O O . ILE B 1 111 ? -3.382 16.878 53.636 1.00 10.20 116 ILE B O 1
ATOM 1766 N N . GLN B 1 112 ? -2.822 19.000 53.285 1.00 19.04 117 GLN B N 1
ATOM 1767 C CA . GLN B 1 112 ? -2.563 18.729 51.878 1.00 23.10 117 GLN B CA 1
ATOM 1768 C C . GLN B 1 112 ? -1.428 17.722 51.715 1.00 20.31 117 GLN B C 1
ATOM 1769 O O . GLN B 1 112 ? -1.528 16.799 50.910 1.00 16.94 117 GLN B O 1
ATOM 1775 N N . ASP B 1 113 ? -0.359 17.897 52.488 1.00 19.61 118 ASP B N 1
ATOM 1776 C CA . ASP B 1 113 ? 0.769 16.968 52.432 1.00 20.70 118 ASP B CA 1
ATOM 1777 C C . ASP B 1 113 ? 0.329 15.567 52.824 1.00 21.28 118 ASP B C 1
ATOM 1778 O O . ASP B 1 113 ? 0.800 14.586 52.255 1.00 17.61 118 ASP B O 1
ATOM 1783 N N . THR B 1 114 ? -0.581 15.481 53.794 1.00 20.42 119 THR B N 1
ATOM 1784 C CA . THR B 1 114 ? -1.071 14.181 54.269 1.00 20.64 119 THR B CA 1
ATOM 1785 C C . THR B 1 114 ? -1.981 13.545 53.224 1.00 20.15 119 THR B C 1
ATOM 1786 O O . THR B 1 114 ? -1.956 12.331 53.017 1.00 14.97 119 THR B O 1
ATOM 1790 N N . GLU B 1 115 ? -2.780 14.366 52.553 1.00 19.60 120 GLU B N 1
ATOM 1791 C CA . GLU B 1 115 ? -3.634 13.836 51.499 1.00 22.75 120 GLU B CA 1
ATOM 1792 C C . GLU B 1 115 ? -2.718 13.261 50.400 1.00 24.06 120 GLU B C 1
ATOM 1793 O O . GLU B 1 115 ? -2.994 12.199 49.820 1.00 16.80 120 GLU B O 1
ATOM 1799 N N . LYS B 1 116 ? -1.618 13.962 50.129 1.00 22.92 121 LYS B N 1
ATOM 1800 C CA . LYS B 1 116 ? -0.687 13.5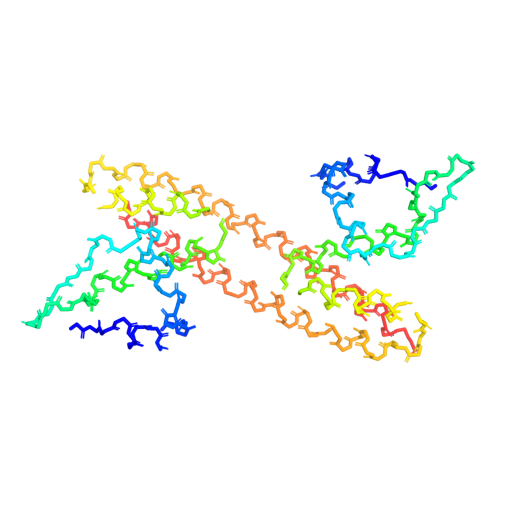10 49.098 1.00 26.45 121 LYS B CA 1
ATOM 1801 C C . LYS B 1 116 ? -0.078 12.165 49.486 1.00 26.10 121 LYS B C 1
ATOM 1802 O O . LYS B 1 116 ? 0.091 11.281 48.639 1.00 26.21 121 LYS B O 1
ATOM 1808 N N . ASN B 1 117 ? 0.242 12.010 50.769 1.00 22.65 122 ASN B N 1
ATOM 1809 C CA . ASN B 1 117 ? 0.799 10.760 51.254 1.00 24.26 122 ASN B CA 1
ATOM 1810 C C . ASN B 1 117 ? -0.247 9.655 51.185 1.00 22.86 122 ASN B C 1
ATOM 1811 O O . ASN B 1 117 ? 0.059 8.523 50.806 1.00 15.37 122 ASN B O 1
ATOM 1816 N N . LEU B 1 118 ? -1.490 10.001 51.512 1.00 19.39 123 LEU B N 1
ATOM 1817 C CA . LEU B 1 118 ? -2.593 9.041 51.465 1.00 17.94 123 LEU B CA 1
ATOM 1818 C C . LEU B 1 118 ? -2.705 8.469 50.043 1.00 18.90 123 LEU B C 1
ATOM 1819 O O . LEU B 1 118 ? -2.984 7.292 49.855 1.00 13.88 123 LEU B O 1
ATOM 1824 N N . LYS B 1 119 ? -2.488 9.326 49.051 1.00 16.32 124 LYS B N 1
ATOM 1825 C CA . LYS B 1 119 ? -2.565 8.909 47.651 1.00 23.58 124 LYS B CA 1
ATOM 1826 C C . LYS B 1 119 ? -1.470 7.883 47.321 1.00 22.68 124 LYS B C 1
ATOM 1827 O O . LYS B 1 119 ? -1.698 6.905 46.609 1.00 19.60 124 LYS B O 1
ATOM 1833 N N . LYS B 1 120 ? -0.280 8.099 47.863 1.00 20.97 125 LYS B N 1
ATOM 1834 C CA . LYS B 1 120 ? 0.815 7.176 47.623 1.00 23.13 125 LYS B CA 1
ATOM 1835 C C . LYS B 1 120 ? 0.525 5.808 48.251 1.00 22.14 125 LYS B C 1
ATOM 1836 O O . LYS B 1 120 ? 0.740 4.781 47.614 1.00 16.88 125 LYS B O 1
ATOM 1842 N N . ILE B 1 121 ? 0.030 5.797 49.488 1.00 20.41 126 ILE B N 1
ATOM 1843 C CA . ILE B 1 121 ? -0.294 4.539 50.165 1.00 23.86 126 ILE B CA 1
ATOM 1844 C C . ILE B 1 121 ? -1.368 3.789 49.389 1.00 22.29 126 ILE B C 1
ATOM 1845 O O . ILE B 1 121 ? -1.302 2.576 49.262 1.00 18.59 126 ILE B O 1
ATOM 1850 N N . GLN B 1 122 ? -2.369 4.516 48.900 1.00 20.54 127 GLN B N 1
ATOM 1851 C CA . GLN B 1 122 ? -3.473 3.918 48.155 1.00 21.72 127 GLN B CA 1
ATOM 1852 C C . GLN B 1 122 ? -3.004 3.321 46.829 1.00 22.28 127 GLN B C 1
ATOM 1853 O O . GLN B 1 122 ? -3.457 2.251 46.427 1.00 17.78 127 GLN B O 1
ATOM 1859 N N . GLN B 1 123 ? -2.090 4.005 46.154 1.00 20.77 128 GLN B N 1
ATOM 1860 C CA . GLN B 1 123 ? -1.557 3.495 44.895 1.00 26.71 128 GLN B CA 1
ATOM 1861 C C . GLN B 1 123 ? -0.827 2.172 45.172 1.00 26.34 128 GLN B C 1
ATOM 1862 O O . GLN B 1 123 ? -0.927 1.222 44.399 1.00 26.61 128 GLN B O 1
ATOM 1868 N N . LYS B 1 124 ? -0.092 2.116 46.278 1.00 26.09 129 LYS B N 1
ATOM 1869 C CA . LYS B 1 124 ? 0.632 0.904 46.629 1.00 29.37 129 LYS B CA 1
ATOM 1870 C C . LYS B 1 124 ? -0.370 -0.212 46.880 1.00 30.49 129 LYS B C 1
ATOM 1871 O O . LYS B 1 124 ? -0.127 -1.367 46.541 1.00 29.53 129 LYS B O 1
ATOM 1877 N N . ILE B 1 125 ? -1.501 0.143 47.475 1.00 26.59 130 ILE B N 1
ATOM 1878 C CA . ILE B 1 125 ? -2.542 -0.834 47.754 1.00 30.65 130 ILE B CA 1
ATOM 1879 C C . ILE B 1 125 ? -3.088 -1.392 46.450 1.00 31.44 130 ILE B C 1
ATOM 1880 O O . ILE B 1 125 ? -3.221 -2.601 46.288 1.00 33.19 130 ILE B O 1
ATOM 1885 N N . ALA B 1 126 ? -3.402 -0.503 45.519 1.00 32.89 131 ALA B N 1
ATOM 1886 C CA . ALA B 1 126 ? -3.920 -0.908 44.222 1.00 34.83 131 ALA B CA 1
ATOM 1887 C C . ALA B 1 126 ? -2.924 -1.868 43.563 1.00 34.94 131 ALA B C 1
ATOM 1888 O O . ALA B 1 126 ? -3.308 -2.906 43.031 1.00 32.62 131 ALA B O 1
ATOM 1890 N N . LYS B 1 127 ? -1.646 -1.501 43.613 1.00 35.79 132 LYS B N 1
ATOM 1891 C CA . LYS B 1 127 ? -0.572 -2.301 43.044 1.00 39.49 132 LYS B CA 1
ATOM 1892 C C . LYS B 1 127 ? -0.533 -3.698 43.652 1.00 39.94 132 LYS B C 1
ATOM 1893 O O . LYS B 1 127 ? -0.539 -4.685 42.931 1.00 40.72 132 LYS B O 1
ATOM 1899 N N . TYR B 1 128 ? -0.493 -3.779 44.977 1.00 41.35 133 TYR B N 1
ATOM 1900 C CA . TYR B 1 128 ? -0.437 -5.070 45.660 1.00 44.13 133 TYR B CA 1
ATOM 1901 C C . TYR B 1 128 ? -1.606 -5.975 45.321 1.00 46.73 133 TYR B C 1
ATOM 1902 O O . TYR B 1 128 ? -1.500 -7.197 45.396 1.00 46.70 133 TYR B O 1
ATOM 1911 N N . GLU B 1 129 ? -2.734 -5.383 44.960 1.00 49.94 134 GLU B N 1
ATOM 1912 C CA . GLU B 1 129 ? -3.882 -6.196 44.613 1.00 53.97 134 GLU B CA 1
ATOM 1913 C C . GLU B 1 129 ? -3.693 -6.699 43.182 1.00 57.10 134 GLU B C 1
ATOM 1914 O O . GLU B 1 129 ? -4.650 -6.841 42.432 1.00 57.52 134 GLU B O 1
ATOM 1920 N N . ASP B 1 130 ? -2.433 -6.966 42.822 1.00 61.03 135 ASP B N 1
ATOM 1921 C CA . ASP B 1 130 ? -2.073 -7.478 41.496 1.00 63.56 135 ASP B CA 1
ATOM 1922 C C . ASP B 1 130 ? -2.924 -8.700 41.227 1.00 64.74 135 ASP B C 1
ATOM 1923 O O . ASP B 1 130 ? -3.953 -8.620 40.557 1.00 65.67 135 ASP B O 1
ATOM 1928 N N . GLU B 1 131 ? -2.459 -9.834 41.750 1.00 65.32 136 GLU B N 1
ATOM 1929 C CA . GLU B 1 131 ? -3.144 -11.121 41.642 1.00 65.29 136 GLU B CA 1
ATOM 1930 C C . GLU B 1 131 ? -4.200 -11.193 40.537 1.00 65.38 136 GLU B C 1
ATOM 1931 O O . GLU B 1 131 ? -5.405 -11.180 40.863 1.00 66.34 136 GLU B O 1
#

B-factor: mean 41.18, std 12.63, range [10.2, 74.67]

Radius of gyration: 22.27 Å; Cα contacts (8 Å, |Δi|>4): 184; chains: 2; bounding box: 45×58×61 Å

Foldseek 3Di:
DAALCVLCCCVHHSVVSVVLVVLVLQPPWDADPVRGTDADPVSSVLVCLVVDVVLPDSVVSNVLVVLVVPCVCVVVNVVCVVSVVSNVVVVVVVVVVVVVVVVVVVVD/DAACVVLCCCVHDSVRSVVLVVLVQQPPFDQDPVGHTHDDVVSSVSVVLCVLVVLPDSVVSSVLSVLVVPCVCVVVNVVCVVSVVSSVVVVVVVVVVVVVVVVVVVVVVVD

Nearest PDB structures (foldseek):
  3gpv-assembly1_A  TM=1.009E+00  e=1.029E-15  [Bacillus thuringiensis] serovar konkukian
  5d8c-assembly1_A  TM=9.008E-01  e=8.437E-07  Haemophilus influenzae Rd KW20
  4wls-assembly1_B  TM=7.447E-01  e=1.917E-03  Escherichia coli DH5[alpha]
  6xh7-assembly1_G  TM=6.767E-01  e=3.849E-03  Escherichia coli
  6jni-assembly2_D  TM=6.822E-01  e=5.996E-03  Pseudomonas putida

Solvent-accessible surface area: 14169 Å² total